Protein AF-A0A7S3LSR1-F1 (afdb_monomer)

Mean predicted aligned error: 16.13 Å

Solvent-accessible surface area (backbone atoms only — not comparable to full-atom values): 13726 Å² total; per-residue (Å²): 139,85,80,86,77,71,79,74,66,80,78,70,82,71,84,81,88,75,93,72,85,88,79,91,77,88,83,79,96,66,80,83,71,78,66,85,76,72,85,60,70,43,74,42,80,41,100,84,76,47,69,47,71,43,75,65,81,71,88,72,62,90,86,59,86,81,82,78,85,71,75,67,80,51,52,57,66,93,80,50,81,82,84,72,83,78,72,89,75,83,73,77,66,87,86,59,84,87,80,90,66,98,53,66,57,76,47,71,56,62,80,80,45,47,82,36,58,61,49,82,44,78,67,61,58,89,78,72,55,52,71,78,56,57,71,53,44,50,60,70,60,25,37,74,71,39,38,40,37,34,52,44,58,84,86,48,48,66,55,51,49,66,73,35,58,93,78,34,45,83,75,52,71,52,72,50,74,44,60,40,98,73,43,31,79,34,71,41,89,51,97,86,59,64,43,36,62,49,34,32,41,36,28,66

Radius of gyration: 25.54 Å; Cα contacts (8 Å, |Δi|>4): 193; chains: 1; bounding box: 61×65×62 Å

Structure (mmCIF, N/CA/C/O backbone):
data_AF-A0A7S3LSR1-F1
#
_entry.id   AF-A0A7S3LSR1-F1
#
loop_
_atom_site.group_PDB
_atom_site.id
_atom_site.type_symbol
_atom_site.label_atom_id
_atom_site.label_alt_id
_atom_site.label_comp_id
_atom_site.label_asym_id
_atom_site.label_entity_id
_atom_site.label_seq_id
_atom_site.pdbx_PDB_ins_code
_atom_site.Cartn_x
_atom_site.Cartn_y
_atom_site.Cartn_z
_atom_site.occupancy
_atom_site.B_iso_or_equiv
_atom_site.auth_seq_id
_atom_site.auth_comp_id
_atom_site.auth_asym_id
_atom_site.auth_atom_id
_atom_site.pdbx_PDB_model_num
ATOM 1 N N . ASP A 1 1 ? 31.109 18.736 13.514 1.00 36.47 1 ASP A N 1
ATOM 2 C CA . ASP A 1 1 ? 30.115 17.656 13.425 1.00 36.47 1 ASP A CA 1
ATOM 3 C C . ASP A 1 1 ? 29.891 17.293 11.982 1.00 36.47 1 ASP A C 1
ATOM 5 O O . ASP A 1 1 ? 29.464 18.092 11.156 1.00 36.47 1 ASP A O 1
ATOM 9 N N . GLU A 1 2 ? 30.436 16.124 11.727 1.00 33.66 2 GLU A N 1
ATOM 10 C CA . GLU A 1 2 ? 30.897 15.506 10.502 1.00 33.66 2 GLU A CA 1
ATOM 11 C C . GLU A 1 2 ? 29.696 14.890 9.777 1.00 33.66 2 GLU A C 1
ATOM 13 O O . GLU A 1 2 ? 29.021 14.025 10.327 1.00 33.66 2 GLU A O 1
ATOM 18 N N . TYR A 1 3 ? 29.390 15.371 8.571 1.00 42.66 3 TYR A N 1
ATOM 19 C CA . TYR A 1 3 ? 28.511 14.648 7.656 1.00 42.66 3 TYR A CA 1
ATOM 20 C C . TYR A 1 3 ? 29.399 13.961 6.630 1.00 42.66 3 TYR A C 1
ATOM 22 O O . TYR A 1 3 ? 29.971 14.595 5.742 1.00 42.66 3 TYR A O 1
ATOM 30 N N . ASP A 1 4 ? 29.531 12.663 6.857 1.00 40.00 4 ASP A N 1
ATOM 31 C CA . ASP A 1 4 ? 30.157 11.649 6.027 1.00 40.00 4 ASP A CA 1
ATOM 32 C C . ASP A 1 4 ? 29.564 11.685 4.603 1.00 40.00 4 ASP A C 1
ATOM 34 O O . ASP A 1 4 ? 28.378 11.430 4.394 1.00 40.00 4 ASP A O 1
ATOM 38 N N . LEU A 1 5 ? 30.384 12.085 3.627 1.00 40.56 5 LEU A N 1
ATOM 39 C CA . LEU A 1 5 ? 30.068 12.127 2.192 1.00 40.56 5 LEU A CA 1
ATOM 40 C C . LEU A 1 5 ? 30.787 10.980 1.459 1.00 40.56 5 LEU A C 1
ATOM 42 O O . LEU A 1 5 ? 31.420 11.205 0.429 1.00 40.56 5 LEU A O 1
ATOM 46 N N . SER A 1 6 ? 30.735 9.759 1.992 1.00 38.44 6 SER A N 1
ATOM 47 C CA . SER A 1 6 ? 31.464 8.611 1.426 1.00 38.44 6 SER A CA 1
ATOM 48 C C . SER A 1 6 ? 30.666 7.715 0.465 1.00 38.44 6 SER A C 1
ATOM 50 O O . SER A 1 6 ? 31.235 6.777 -0.087 1.00 38.44 6 SER A O 1
ATOM 52 N N . GLU A 1 7 ? 29.398 8.005 0.147 1.00 36.84 7 GLU A N 1
ATOM 53 C CA . GLU A 1 7 ? 28.653 7.188 -0.839 1.00 36.84 7 GLU A CA 1
ATOM 54 C C . GLU A 1 7 ? 28.880 7.594 -2.310 1.00 36.84 7 GLU A C 1
ATOM 56 O O . GLU A 1 7 ? 28.623 6.801 -3.220 1.00 36.84 7 GLU A O 1
ATOM 61 N N . ASP A 1 8 ? 29.422 8.788 -2.574 1.00 41.66 8 ASP A N 1
ATOM 62 C CA . ASP A 1 8 ? 29.637 9.282 -3.944 1.00 41.66 8 ASP A CA 1
ATOM 63 C C . ASP A 1 8 ? 30.949 8.778 -4.588 1.00 41.66 8 ASP A C 1
ATOM 65 O O . ASP A 1 8 ? 31.122 8.887 -5.804 1.00 41.66 8 ASP A O 1
ATOM 69 N N . GLU A 1 9 ? 31.861 8.175 -3.815 1.00 38.56 9 GLU A N 1
ATOM 70 C CA . GLU A 1 9 ? 33.147 7.656 -4.320 1.00 38.56 9 GLU A CA 1
ATOM 71 C C . GLU A 1 9 ? 33.040 6.281 -5.008 1.00 38.56 9 GLU A C 1
ATOM 73 O O . GLU A 1 9 ? 33.954 5.874 -5.725 1.00 38.56 9 GLU A O 1
ATOM 78 N N . PHE A 1 10 ? 31.915 5.567 -4.873 1.00 35.25 10 PHE A N 1
ATOM 79 C CA . PHE A 1 10 ? 31.778 4.200 -5.400 1.00 35.25 10 PHE A CA 1
ATOM 80 C C . PHE A 1 10 ? 31.657 4.119 -6.937 1.00 35.25 10 PHE A C 1
ATOM 82 O O . PHE A 1 10 ? 31.854 3.055 -7.525 1.00 35.25 10 PHE A O 1
ATOM 89 N N . TRP A 1 11 ? 31.356 5.228 -7.621 1.00 46.62 11 TRP A N 1
ATOM 90 C CA . TRP A 1 11 ? 31.134 5.237 -9.075 1.00 46.62 11 TRP A CA 1
ATOM 91 C C . TRP A 1 11 ? 32.293 5.804 -9.909 1.00 46.62 11 TRP A C 1
ATOM 93 O O . TRP A 1 11 ? 32.178 5.814 -11.138 1.00 46.62 11 TRP A O 1
ATOM 103 N N . ASP A 1 12 ? 33.399 6.241 -9.294 1.00 38.38 12 ASP A N 1
ATOM 104 C CA . ASP A 1 12 ? 34.473 6.966 -10.000 1.00 38.38 12 ASP A CA 1
ATOM 105 C C . ASP A 1 12 ? 35.690 6.106 -10.404 1.00 38.38 12 ASP A C 1
ATOM 107 O O . ASP A 1 12 ? 36.779 6.612 -10.691 1.00 38.38 12 ASP A O 1
ATOM 111 N N . ASP A 1 13 ? 35.498 4.789 -10.541 1.00 40.59 13 ASP A N 1
ATOM 112 C CA . ASP A 1 13 ? 36.515 3.887 -11.095 1.00 40.59 13 ASP A CA 1
ATOM 113 C C . ASP A 1 13 ? 36.546 3.930 -12.644 1.00 40.59 13 ASP A C 1
ATOM 115 O O . ASP A 1 13 ? 36.012 3.094 -13.374 1.00 40.59 13 ASP A O 1
ATOM 119 N N . GLN A 1 14 ? 37.177 4.998 -13.142 1.00 37.50 14 GLN A N 1
ATOM 120 C CA . GLN A 1 14 ? 37.978 5.132 -14.374 1.00 37.50 14 GLN A CA 1
ATOM 121 C C . GLN A 1 14 ? 37.734 4.134 -15.540 1.00 37.50 14 GLN A C 1
ATOM 123 O O . GLN A 1 14 ? 38.197 2.988 -15.504 1.00 37.50 14 GLN A O 1
ATOM 128 N N . PRO A 1 15 ? 37.274 4.588 -16.726 1.00 41.09 15 PRO A N 1
ATOM 129 C CA . PRO A 1 15 ? 37.501 3.835 -17.954 1.00 41.09 15 PRO A CA 1
ATOM 130 C C . PRO A 1 15 ? 38.933 4.052 -18.479 1.00 41.09 15 PRO A C 1
ATOM 132 O O . PRO A 1 15 ? 39.300 5.121 -18.978 1.00 41.09 15 PRO A O 1
ATOM 135 N N . ARG A 1 16 ? 39.737 2.978 -18.458 1.00 42.34 16 ARG A N 1
ATOM 136 C CA . ARG A 1 16 ? 41.013 2.859 -19.188 1.00 42.34 16 ARG A CA 1
ATOM 137 C C . ARG A 1 16 ? 40.837 3.279 -20.658 1.00 42.34 16 ARG A C 1
ATOM 139 O O . ARG A 1 16 ? 40.128 2.632 -21.429 1.00 42.34 16 ARG A O 1
ATOM 146 N N . LYS A 1 17 ? 41.545 4.334 -21.077 1.00 45.31 17 LYS A N 1
ATOM 147 C CA . LYS A 1 17 ? 41.630 4.791 -22.475 1.00 45.31 17 LYS A CA 1
ATOM 148 C C . LYS A 1 17 ? 42.192 3.682 -23.379 1.00 45.31 17 LYS A C 1
ATOM 150 O O . LYS A 1 17 ? 43.398 3.455 -23.394 1.00 45.31 17 LYS A O 1
ATOM 155 N N . LYS A 1 18 ? 41.358 3.070 -24.228 1.00 46.00 18 LYS A N 1
ATOM 156 C CA . LYS A 1 18 ? 41.818 2.410 -25.464 1.00 46.00 18 LYS A CA 1
ATOM 157 C C . LYS A 1 18 ? 41.451 3.277 -26.670 1.00 46.00 18 LYS A C 1
ATOM 159 O O . LYS A 1 18 ? 40.294 3.371 -27.063 1.00 46.00 18 LYS A O 1
ATOM 164 N N . LYS A 1 19 ? 42.466 3.922 -27.257 1.00 45.91 19 LYS A N 1
ATOM 165 C CA . LYS A 1 19 ? 42.401 4.561 -28.581 1.00 45.91 19 LYS A CA 1
ATOM 166 C C . LYS A 1 19 ? 42.162 3.476 -29.640 1.00 45.91 19 LYS A C 1
ATOM 168 O O . LYS A 1 19 ? 43.077 2.722 -29.949 1.00 45.91 19 LYS A O 1
ATOM 173 N N . GLY A 1 20 ? 40.964 3.430 -30.218 1.00 42.41 20 GLY A N 1
ATOM 174 C CA . GLY A 1 20 ? 40.651 2.661 -31.425 1.00 42.41 20 GLY A CA 1
ATOM 175 C C . GLY A 1 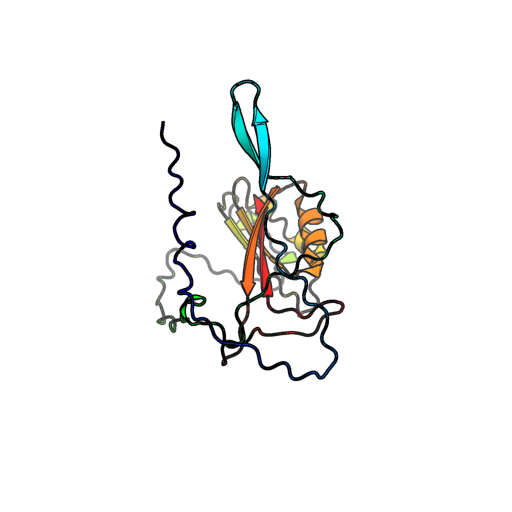20 ? 40.083 3.590 -32.495 1.00 42.41 20 GLY A C 1
ATOM 176 O O . GLY A 1 20 ? 39.076 4.251 -32.265 1.00 42.41 20 GLY A O 1
ATOM 177 N N . LYS A 1 21 ? 40.766 3.697 -33.640 1.00 41.38 21 LYS A N 1
ATOM 178 C CA . LYS A 1 21 ? 40.380 4.541 -34.783 1.00 41.38 21 LYS A CA 1
ATOM 179 C C . LYS A 1 21 ? 39.041 4.090 -35.391 1.00 41.38 21 LYS A C 1
ATOM 181 O O . LYS A 1 21 ? 38.810 2.902 -35.585 1.00 41.38 21 LYS A O 1
ATOM 186 N N . ASN A 1 22 ? 38.215 5.072 -35.751 1.00 40.38 22 ASN A N 1
ATOM 187 C CA . ASN A 1 22 ? 36.941 4.931 -36.460 1.00 40.38 22 ASN A CA 1
ATOM 188 C C . ASN A 1 22 ? 37.050 4.124 -37.768 1.00 40.38 22 ASN A C 1
ATOM 190 O O . ASN A 1 22 ? 37.854 4.463 -38.635 1.00 40.38 22 ASN A O 1
ATOM 194 N N . LYS A 1 23 ? 36.106 3.201 -37.984 1.00 39.94 23 LYS A N 1
ATOM 195 C CA . LYS A 1 23 ? 35.553 2.908 -39.315 1.00 39.94 23 LYS A CA 1
ATOM 196 C C . LYS A 1 23 ? 34.071 3.285 -39.293 1.00 39.94 23 LYS A C 1
ATOM 198 O O . LYS A 1 23 ? 33.277 2.670 -38.592 1.00 39.94 23 LYS A O 1
ATOM 203 N N . ARG A 1 24 ? 33.727 4.356 -40.013 1.00 47.16 24 ARG A N 1
ATOM 204 C CA . ARG A 1 24 ? 32.343 4.759 -40.287 1.00 47.16 24 ARG A CA 1
ATOM 205 C C . ARG A 1 24 ? 31.770 3.799 -41.329 1.00 47.16 24 ARG A C 1
ATOM 207 O O . ARG A 1 24 ? 32.230 3.808 -42.464 1.00 47.16 24 ARG A O 1
ATOM 214 N N . THR A 1 25 ? 30.751 3.038 -40.961 1.00 38.31 25 THR A N 1
ATOM 215 C CA . THR A 1 25 ? 29.806 2.432 -41.906 1.00 38.31 25 THR A CA 1
ATOM 216 C C . THR A 1 25 ? 28.422 2.943 -41.546 1.00 38.31 25 THR A C 1
ATOM 218 O O . THR A 1 25 ? 27.972 2.780 -40.413 1.00 38.31 25 THR A O 1
ATOM 221 N N . GLY A 1 26 ? 27.814 3.662 -42.488 1.00 39.38 26 GLY A N 1
ATOM 222 C CA . GLY A 1 26 ? 26.464 4.190 -42.369 1.00 39.38 26 GLY A CA 1
ATOM 223 C C . GLY A 1 26 ? 25.405 3.099 -42.491 1.00 39.38 26 GLY A C 1
ATOM 224 O O . GLY A 1 26 ? 25.663 2.032 -43.043 1.00 39.38 26 GLY A O 1
ATOM 225 N N . GLY A 1 27 ? 24.211 3.410 -41.993 1.00 33.72 27 GLY A N 1
ATOM 226 C CA . GLY A 1 27 ? 23.006 2.630 -42.244 1.00 33.72 27 GLY A CA 1
ATOM 227 C C . GLY A 1 27 ? 22.028 2.649 -41.074 1.00 33.72 27 GLY A C 1
ATOM 228 O O . GLY A 1 27 ? 22.320 2.090 -40.022 1.00 33.72 27 GLY A O 1
ATOM 229 N N . GLY A 1 28 ? 20.852 3.232 -41.310 1.00 35.50 28 GLY A N 1
ATOM 230 C CA . GLY A 1 28 ? 19.605 2.815 -40.668 1.00 35.50 28 GLY A CA 1
ATOM 231 C C . GLY A 1 28 ? 19.122 3.664 -39.496 1.00 35.50 28 GLY A C 1
ATOM 232 O O . GLY A 1 28 ? 19.777 3.751 -38.460 1.00 35.50 28 GLY A O 1
ATOM 233 N N . ASP A 1 29 ? 17.928 4.228 -39.682 1.00 47.25 29 ASP A N 1
ATOM 234 C CA . ASP A 1 29 ? 17.044 4.815 -38.678 1.00 47.25 29 ASP A CA 1
ATOM 235 C C . ASP A 1 29 ? 17.186 4.192 -37.289 1.00 47.25 29 ASP A C 1
ATOM 237 O O . ASP A 1 29 ? 16.788 3.055 -37.030 1.00 47.25 29 ASP A O 1
ATOM 241 N N . ARG A 1 30 ? 17.696 4.986 -36.351 1.00 42.53 30 ARG A N 1
ATOM 242 C CA . ARG A 1 30 ? 17.516 4.748 -34.925 1.00 42.53 30 ARG A CA 1
ATOM 243 C C . ARG A 1 30 ? 17.429 6.096 -34.245 1.00 42.53 30 ARG A C 1
ATOM 245 O O . ARG A 1 30 ? 18.372 6.884 -34.302 1.00 42.53 30 ARG A O 1
ATOM 252 N N . GLN A 1 31 ? 16.260 6.323 -33.647 1.00 46.56 31 GLN A N 1
ATOM 253 C CA . GLN A 1 31 ? 15.948 7.343 -32.650 1.00 46.56 31 GLN A CA 1
ATOM 254 C C . GLN A 1 31 ? 17.227 7.900 -32.034 1.00 46.56 31 GLN A C 1
ATOM 256 O O . GLN A 1 31 ? 18.006 7.144 -31.452 1.00 46.56 31 GLN A O 1
ATOM 261 N N . GLN A 1 32 ? 17.459 9.203 -32.196 1.00 46.84 32 GLN A N 1
ATOM 262 C CA . GLN A 1 32 ? 18.554 9.899 -31.536 1.00 46.84 32 GLN A CA 1
ATOM 263 C C . GLN A 1 32 ? 18.368 9.722 -30.031 1.00 46.84 32 GLN A C 1
ATOM 265 O O . GLN A 1 32 ? 17.638 10.468 -29.384 1.00 46.84 32 GLN A O 1
ATOM 270 N N . ILE A 1 33 ? 18.983 8.676 -29.482 1.00 48.12 33 ILE A N 1
ATOM 271 C CA . ILE A 1 33 ? 18.968 8.405 -28.058 1.00 48.12 33 ILE A CA 1
ATOM 272 C C . ILE A 1 33 ? 19.649 9.614 -27.442 1.00 48.12 33 ILE A C 1
ATOM 274 O O . ILE A 1 33 ? 20.854 9.804 -27.641 1.00 48.12 33 ILE A O 1
ATOM 278 N N . ALA A 1 34 ? 18.865 10.451 -26.761 1.00 44.91 34 ALA A N 1
ATOM 279 C CA . ALA A 1 34 ? 19.364 11.613 -26.055 1.00 44.91 34 ALA A CA 1
ATOM 280 C C . ALA A 1 34 ? 20.574 11.155 -25.237 1.00 44.91 34 ALA A C 1
ATOM 282 O O . ALA A 1 34 ? 20.478 10.283 -24.367 1.00 44.91 34 ALA A O 1
ATOM 283 N N . ARG A 1 35 ? 21.756 11.652 -25.612 1.00 46.97 35 ARG A N 1
ATOM 284 C CA . ARG A 1 35 ? 22.968 11.398 -24.839 1.00 46.97 35 ARG A CA 1
ATOM 285 C C . ARG A 1 35 ? 22.692 11.922 -23.429 1.00 46.97 35 ARG A C 1
ATOM 287 O O . ARG A 1 35 ? 22.085 12.992 -23.334 1.00 46.97 35 ARG A O 1
ATOM 294 N N . PRO A 1 36 ? 23.118 11.226 -22.359 1.00 44.19 36 PRO A N 1
ATOM 295 C CA . PRO A 1 36 ? 23.108 11.827 -21.033 1.00 44.19 36 PRO A CA 1
ATOM 296 C C . PRO A 1 36 ? 23.865 13.150 -21.150 1.00 44.19 36 PRO A C 1
ATOM 298 O O . PRO A 1 36 ? 25.049 13.180 -21.488 1.00 44.19 36 PRO A O 1
ATOM 301 N N . GLN A 1 37 ? 23.128 14.255 -21.049 1.00 50.50 37 GLN A N 1
ATOM 302 C CA . GLN A 1 37 ? 23.666 15.569 -21.349 1.00 50.50 37 GLN A CA 1
ATOM 303 C C . GLN A 1 37 ? 24.608 15.940 -20.209 1.00 50.50 37 GLN A C 1
ATOM 305 O O . GLN A 1 37 ? 24.140 16.347 -19.145 1.00 50.50 37 GLN A O 1
ATOM 310 N N . SER A 1 38 ? 25.913 15.800 -20.447 1.00 46.62 38 SER A N 1
ATOM 311 C CA . SER A 1 38 ? 26.979 16.058 -19.477 1.00 46.62 38 SER A CA 1
ATOM 312 C C . SER A 1 38 ? 26.727 17.346 -18.693 1.00 46.62 38 SER A C 1
ATOM 314 O O . SER A 1 38 ? 26.332 18.376 -19.260 1.00 46.62 38 SER A O 1
ATOM 316 N N . GLN A 1 39 ? 26.909 17.267 -17.377 1.00 53.34 39 GLN A N 1
ATOM 317 C CA . GLN A 1 39 ? 26.751 18.389 -16.462 1.00 53.34 39 GLN A CA 1
ATOM 318 C C . GLN A 1 39 ? 27.725 19.503 -16.883 1.00 53.34 39 GLN A C 1
ATOM 320 O O . GLN A 1 39 ? 28.921 19.269 -17.019 1.00 53.34 39 GLN A O 1
ATOM 325 N N . LEU A 1 40 ? 27.203 20.698 -17.172 1.00 53.97 40 LEU A N 1
ATOM 326 C CA . LEU A 1 40 ? 28.016 21.860 -17.539 1.00 53.97 40 LEU A CA 1
ATOM 327 C C . LEU A 1 40 ? 28.355 22.623 -16.256 1.00 53.97 40 LEU A C 1
ATOM 329 O O . LEU A 1 40 ? 27.474 23.246 -15.659 1.00 53.97 40 LEU A O 1
ATOM 333 N N . LEU A 1 41 ? 29.619 22.561 -15.841 1.00 52.75 41 LEU A N 1
ATOM 334 C CA . LEU A 1 41 ? 30.184 23.456 -14.834 1.00 52.75 41 LEU A CA 1
ATOM 335 C C . LEU A 1 41 ? 30.575 24.763 -15.527 1.00 52.75 41 LEU A C 1
ATOM 337 O O . LEU A 1 41 ? 31.224 24.742 -16.572 1.00 52.75 41 LEU A O 1
ATOM 341 N N . MET A 1 42 ? 30.145 25.894 -14.973 1.00 51.50 42 MET A N 1
ATOM 342 C CA . MET A 1 42 ? 30.475 27.217 -15.497 1.00 51.50 42 MET A CA 1
ATOM 343 C C . MET A 1 42 ? 31.424 27.893 -14.510 1.00 51.50 42 MET A C 1
ATOM 345 O O . MET A 1 42 ? 31.060 28.095 -13.355 1.00 51.50 42 MET A O 1
ATOM 349 N N . GLY A 1 43 ? 32.644 28.204 -14.946 1.00 56.28 43 GLY A N 1
ATOM 350 C CA . GLY A 1 43 ? 33.589 28.968 -14.136 1.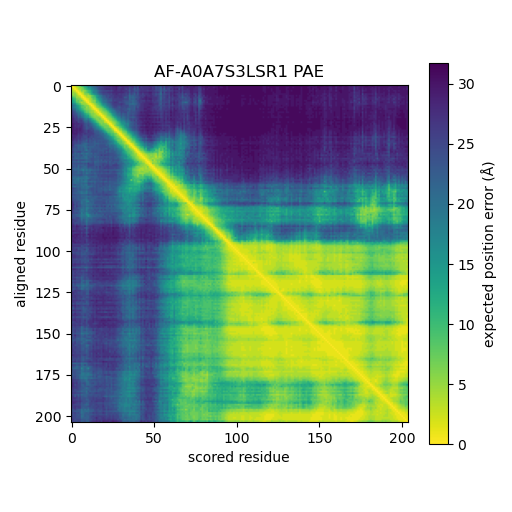00 56.28 43 GLY A CA 1
ATOM 351 C C . GLY A 1 43 ? 33.225 30.447 -14.170 1.00 56.28 43 GLY A C 1
ATOM 352 O O . GLY A 1 43 ? 33.179 31.037 -15.248 1.00 56.28 43 GLY A O 1
ATOM 353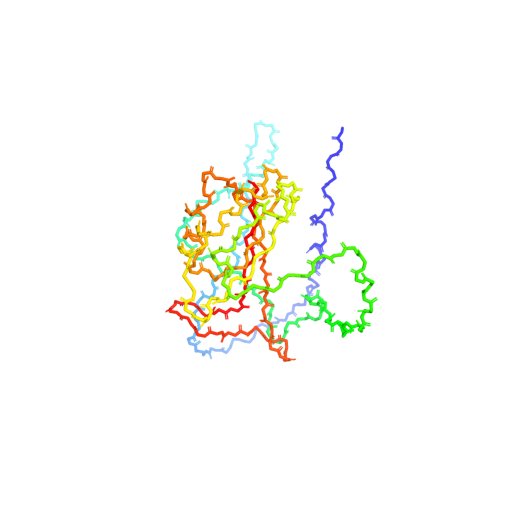 N N . VAL A 1 44 ? 32.956 31.040 -13.009 1.00 63.72 44 VAL A N 1
ATOM 354 C CA . VAL A 1 44 ? 32.771 32.488 -12.864 1.00 63.72 44 VAL A CA 1
ATOM 355 C C . VAL A 1 44 ? 33.994 33.050 -12.137 1.00 63.72 44 VAL A C 1
ATOM 357 O O . VAL A 1 44 ? 34.312 32.562 -11.050 1.00 63.72 44 VAL A O 1
ATOM 360 N N . PRO A 1 45 ? 34.705 34.038 -12.709 1.00 61.88 45 PRO A N 1
ATOM 361 C CA . PRO A 1 45 ? 35.806 34.684 -12.012 1.00 61.88 45 PRO A CA 1
ATOM 362 C C . PRO A 1 45 ? 35.254 35.511 -10.846 1.00 61.88 45 PRO A C 1
ATOM 364 O O . PRO A 1 45 ? 34.422 36.399 -11.032 1.00 61.88 45 PRO A O 1
ATOM 367 N N . GLY A 1 46 ? 35.698 35.191 -9.636 1.00 63.84 46 GLY A N 1
ATOM 368 C CA . GLY A 1 46 ? 35.447 35.979 -8.439 1.00 63.84 46 GLY A CA 1
ATOM 369 C C . GLY A 1 46 ? 36.337 37.220 -8.394 1.00 63.84 46 GLY A C 1
ATOM 370 O O . GLY A 1 46 ? 37.390 37.282 -9.028 1.00 63.84 46 GLY A O 1
ATOM 371 N N . SER A 1 47 ? 35.935 38.196 -7.585 1.00 66.75 47 SER A N 1
ATOM 372 C CA . SER A 1 47 ? 36.614 39.487 -7.396 1.00 66.75 47 SER A CA 1
ATOM 373 C C . SER A 1 47 ? 38.072 39.390 -6.919 1.00 66.75 47 SER A C 1
ATOM 375 O O . SER A 1 47 ? 38.815 40.354 -7.063 1.00 66.75 47 SER A O 1
ATOM 377 N N . PHE A 1 48 ? 38.496 38.232 -6.404 1.00 66.88 48 PHE A N 1
ATOM 378 C CA . PHE A 1 48 ? 39.855 37.968 -5.914 1.00 66.88 48 PHE A CA 1
ATOM 379 C C . PHE A 1 48 ? 40.684 37.039 -6.824 1.00 66.88 48 PHE A C 1
ATOM 381 O O . PHE A 1 48 ? 41.712 36.527 -6.398 1.00 66.88 48 PHE A O 1
ATOM 388 N N . GLY A 1 49 ? 40.251 36.790 -8.068 1.00 63.19 49 GLY A N 1
ATOM 389 C CA . GLY A 1 49 ? 40.974 35.924 -9.017 1.00 63.19 49 GLY A CA 1
ATOM 390 C C . GLY A 1 49 ? 40.673 34.424 -8.886 1.00 63.19 49 GLY A C 1
ATOM 391 O O . GLY A 1 49 ? 41.206 33.616 -9.644 1.00 63.19 49 GLY A O 1
ATOM 392 N N . ASN A 1 50 ? 39.778 34.041 -7.976 1.00 67.12 50 ASN A N 1
ATOM 393 C CA . ASN A 1 50 ? 39.351 32.656 -7.774 1.00 67.12 50 ASN A CA 1
ATOM 394 C C . ASN A 1 50 ? 38.289 32.285 -8.821 1.00 67.12 50 ASN A C 1
ATOM 396 O O . ASN A 1 50 ? 37.332 33.036 -9.004 1.00 67.12 50 ASN A O 1
ATOM 400 N N . ILE A 1 51 ? 38.390 31.125 -9.476 1.00 64.44 51 ILE A N 1
ATOM 401 C CA . ILE A 1 51 ? 37.321 30.632 -10.361 1.00 64.44 51 ILE A CA 1
ATOM 402 C C . ILE A 1 51 ? 36.333 29.823 -9.521 1.00 64.44 51 ILE A C 1
ATOM 404 O O . ILE A 1 51 ? 36.655 28.736 -9.049 1.00 64.44 51 ILE A O 1
ATOM 408 N N . ILE A 1 52 ? 35.116 30.338 -9.354 1.00 65.00 52 ILE A N 1
ATOM 409 C CA . ILE A 1 52 ? 34.032 29.615 -8.686 1.00 65.00 52 ILE A CA 1
ATOM 410 C C . ILE A 1 52 ? 33.299 28.797 -9.750 1.00 65.00 52 ILE A C 1
ATOM 412 O O . ILE A 1 52 ? 32.695 29.353 -10.671 1.00 65.00 52 ILE A O 1
ATOM 416 N N . ALA A 1 53 ? 33.359 27.470 -9.641 1.00 62.28 53 ALA A N 1
ATOM 417 C CA . ALA A 1 53 ? 32.596 26.578 -10.503 1.00 62.28 53 ALA A CA 1
ATOM 418 C C . ALA A 1 53 ? 31.138 26.532 -10.027 1.00 62.28 53 ALA A C 1
ATOM 420 O O . ALA A 1 53 ? 30.810 25.899 -9.026 1.00 62.28 53 ALA A O 1
ATOM 421 N N . LEU A 1 54 ? 30.242 27.198 -10.753 1.00 58.47 54 LEU A N 1
ATOM 422 C CA . LEU A 1 54 ? 28.811 27.121 -10.492 1.00 58.47 54 LEU A CA 1
ATOM 423 C C . LEU A 1 54 ? 28.201 25.984 -11.314 1.00 58.47 54 LEU A C 1
ATOM 425 O O . LEU A 1 54 ? 28.299 25.946 -12.547 1.00 58.47 54 LEU A O 1
ATOM 429 N N . LYS A 1 55 ? 27.521 25.058 -10.630 1.00 59.50 55 LYS A N 1
ATOM 430 C CA . LYS A 1 55 ? 26.691 24.040 -11.281 1.00 59.50 55 LYS A CA 1
ATOM 431 C C . LYS A 1 55 ? 25.467 24.735 -11.871 1.00 59.50 55 LYS A C 1
ATOM 433 O O . LYS A 1 55 ? 24.563 25.152 -11.146 1.00 59.50 55 LYS A O 1
ATOM 438 N N . LYS A 1 56 ? 25.422 24.874 -13.198 1.00 58.94 56 LYS A N 1
ATOM 439 C CA . LYS A 1 56 ? 24.279 25.489 -13.881 1.00 58.94 56 LYS A CA 1
ATOM 440 C C . LYS A 1 56 ? 23.037 24.617 -13.663 1.00 58.94 56 LYS A C 1
ATOM 442 O O . LYS A 1 56 ? 22.906 23.561 -14.282 1.00 58.94 56 LYS A O 1
ATOM 447 N N . ARG A 1 57 ? 22.112 25.062 -12.802 1.00 55.84 57 ARG A N 1
ATOM 448 C CA . ARG A 1 57 ? 20.778 24.453 -12.671 1.00 55.84 57 ARG A CA 1
ATOM 449 C C . ARG A 1 57 ? 20.058 24.612 -14.010 1.00 55.84 57 ARG A C 1
ATOM 451 O O . ARG A 1 57 ? 19.743 25.725 -14.428 1.00 55.84 57 ARG A O 1
ATOM 458 N N . ARG A 1 58 ? 19.861 23.506 -14.731 1.00 62.09 58 ARG A N 1
ATOM 459 C CA . ARG A 1 58 ? 19.090 23.517 -15.978 1.00 62.09 58 ARG A CA 1
ATOM 460 C C . ARG A 1 58 ? 17.609 23.661 -15.635 1.00 62.09 58 ARG A C 1
ATOM 462 O O . ARG A 1 58 ? 17.136 23.019 -14.703 1.00 62.09 58 ARG A O 1
ATOM 469 N N . LYS A 1 59 ? 16.887 24.480 -16.405 1.00 58.34 59 LYS A N 1
ATOM 470 C CA . LYS A 1 59 ? 15.423 24.424 -16.440 1.00 58.34 59 LYS A CA 1
ATOM 471 C C . LYS A 1 59 ? 15.056 23.090 -17.084 1.00 58.34 59 LYS A C 1
ATOM 473 O O . LYS A 1 59 ? 15.210 22.936 -18.291 1.00 58.34 59 LYS A O 1
ATOM 478 N N . ILE A 1 60 ? 14.703 22.117 -16.256 1.00 66.75 60 ILE A N 1
ATOM 479 C CA . ILE A 1 60 ? 14.148 20.842 -16.702 1.00 66.75 60 ILE A CA 1
ATOM 480 C C . ILE A 1 60 ? 12.666 21.111 -16.949 1.00 66.75 60 ILE A C 1
ATOM 482 O O . ILE A 1 60 ? 11.995 21.649 -16.069 1.00 66.75 60 ILE A O 1
ATOM 486 N N . ASP A 1 61 ? 12.183 20.815 -18.152 1.00 76.25 61 ASP A N 1
ATOM 487 C CA . ASP A 1 61 ? 10.750 20.852 -18.427 1.00 76.25 61 ASP A CA 1
ATOM 488 C C . ASP A 1 61 ? 10.081 19.746 -17.589 1.00 76.25 61 ASP A C 1
ATOM 490 O O . ASP A 1 61 ? 10.460 18.581 -17.737 1.00 76.25 61 ASP A O 1
ATOM 494 N N . PRO A 1 62 ? 9.131 20.074 -16.693 1.00 73.75 62 PRO A N 1
ATOM 495 C CA . PRO A 1 62 ? 8.465 19.078 -15.854 1.00 73.75 62 PRO A CA 1
ATOM 496 C C . PRO A 1 62 ? 7.707 18.015 -16.663 1.00 73.75 62 PRO A C 1
ATOM 498 O O . PRO A 1 62 ? 7.471 16.926 -16.149 1.00 73.75 62 PRO A O 1
ATOM 501 N N . ASN A 1 63 ? 7.368 18.295 -17.927 1.00 77.44 63 ASN A N 1
ATOM 502 C CA . ASN A 1 63 ? 6.693 17.348 -18.815 1.00 77.44 63 ASN A CA 1
ATOM 503 C C . ASN A 1 63 ? 7.665 16.502 -19.654 1.00 77.44 63 ASN A C 1
ATOM 505 O O . ASN A 1 63 ? 7.234 15.636 -20.420 1.00 77.44 63 ASN A O 1
ATOM 509 N N . GLN A 1 64 ? 8.977 16.728 -19.540 1.00 76.25 64 GLN A N 1
ATOM 510 C CA . GLN A 1 64 ? 9.963 15.965 -20.292 1.00 76.25 64 GLN A CA 1
ATOM 511 C C . GLN A 1 64 ? 10.077 14.542 -19.734 1.00 76.25 64 GLN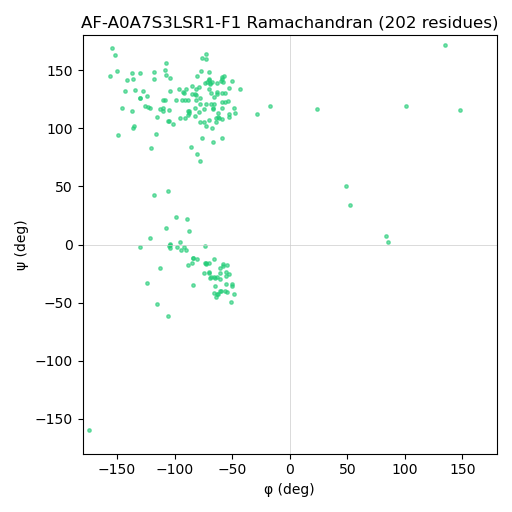 A C 1
ATOM 513 O O . GLN A 1 64 ? 10.467 14.332 -18.587 1.00 76.25 64 GLN A O 1
ATOM 518 N N . LEU A 1 65 ? 9.810 13.542 -20.580 1.00 62.25 65 LEU A N 1
ATOM 519 C CA . LEU A 1 65 ? 10.038 12.138 -20.238 1.00 62.25 65 LEU A CA 1
ATOM 520 C C . LEU A 1 65 ? 11.530 11.889 -19.987 1.00 62.25 65 LEU A C 1
ATOM 522 O O . LEU A 1 65 ? 12.358 11.956 -20.901 1.00 62.25 65 LEU A O 1
ATOM 526 N N . VAL A 1 66 ? 11.869 11.571 -18.739 1.00 65.12 66 VAL A N 1
ATOM 527 C CA . VAL A 1 66 ? 13.214 11.148 -18.349 1.00 65.12 66 VAL A CA 1
ATOM 528 C C . VAL A 1 66 ? 13.320 9.638 -18.534 1.00 65.12 66 VAL A C 1
ATOM 530 O O . VAL A 1 66 ? 12.679 8.859 -17.832 1.00 65.12 66 VAL A O 1
ATOM 533 N N . TYR A 1 67 ? 14.148 9.215 -19.485 1.00 61.53 67 TYR A N 1
ATOM 534 C CA . TYR A 1 67 ? 14.451 7.804 -19.700 1.00 61.53 67 TYR A CA 1
ATOM 535 C C . TYR A 1 67 ? 15.627 7.391 -18.816 1.00 61.53 67 TYR A C 1
ATOM 537 O O . TYR A 1 67 ? 16.751 7.849 -19.021 1.00 61.53 67 TYR A O 1
ATOM 545 N N . CYS A 1 68 ? 15.389 6.491 -17.863 1.00 60.34 68 CYS A N 1
ATOM 546 C CA . CYS A 1 68 ? 16.466 5.767 -17.197 1.00 60.34 68 CYS A CA 1
ATOM 547 C C . CYS A 1 68 ? 16.829 4.540 -18.043 1.00 60.34 68 CYS A C 1
ATOM 549 O O . CYS A 1 68 ? 15.948 3.784 -18.462 1.00 60.34 68 CYS A O 1
ATOM 551 N N . ARG A 1 69 ? 18.120 4.346 -18.336 1.00 63.38 69 ARG A N 1
ATOM 552 C CA . ARG A 1 69 ? 18.577 3.146 -19.044 1.00 63.38 69 ARG A CA 1
ATOM 553 C C . ARG A 1 69 ? 18.719 2.017 -18.036 1.00 63.38 69 ARG A C 1
ATOM 555 O O . ARG A 1 69 ? 19.619 2.043 -17.206 1.00 63.38 69 ARG A O 1
ATOM 562 N N . PHE A 1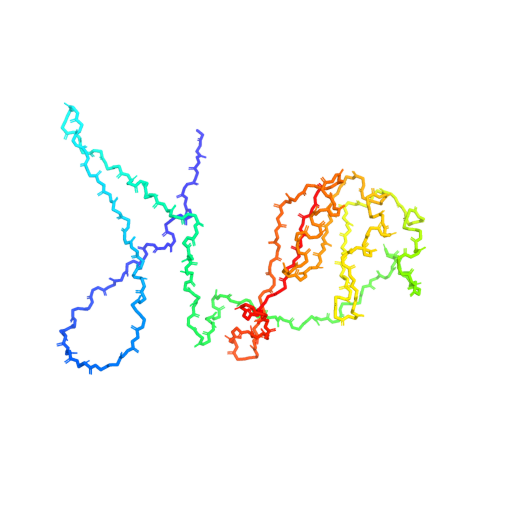 70 ? 17.841 1.032 -18.143 1.00 65.69 70 PHE A N 1
ATOM 563 C CA . PHE A 1 70 ? 17.982 -0.222 -17.415 1.00 65.69 70 PHE A CA 1
ATOM 564 C C . PHE A 1 70 ? 19.169 -1.027 -17.982 1.00 65.69 70 PHE A C 1
ATOM 566 O O . PHE A 1 70 ? 19.427 -0.917 -19.190 1.00 65.69 70 PHE A O 1
ATOM 573 N N . PRO A 1 71 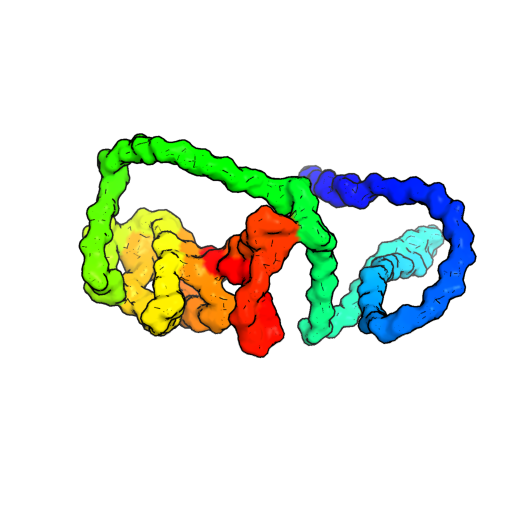? 19.889 -1.826 -17.166 1.00 69.44 71 PRO A N 1
ATOM 574 C CA . PRO A 1 71 ? 20.916 -2.732 -17.668 1.00 69.44 71 PRO A CA 1
ATOM 575 C C . PRO A 1 71 ? 20.375 -3.570 -18.825 1.00 69.44 71 PRO A C 1
ATOM 577 O O . PRO A 1 71 ? 19.210 -3.979 -18.826 1.00 69.44 71 PRO A O 1
ATOM 580 N N . MET A 1 72 ? 21.215 -3.795 -19.836 1.00 66.69 72 MET A N 1
ATOM 581 C CA . MET A 1 72 ? 20.815 -4.581 -20.999 1.00 66.69 72 MET A CA 1
ATOM 582 C C . MET A 1 72 ? 20.389 -5.983 -20.564 1.00 66.69 72 MET A C 1
ATOM 584 O O . MET A 1 72 ? 20.986 -6.556 -19.663 1.00 66.69 72 MET A O 1
ATOM 588 N N . SER A 1 73 ? 19.365 -6.532 -21.216 1.00 65.94 73 SER A N 1
ATOM 589 C CA . SER A 1 73 ? 18.888 -7.886 -20.942 1.00 65.94 73 SER A CA 1
ATOM 590 C C . SER A 1 73 ? 19.911 -8.932 -21.417 1.00 65.94 73 SER A C 1
ATOM 592 O O . SER A 1 73 ? 20.364 -8.829 -22.562 1.00 65.94 73 SER A O 1
ATOM 594 N N . PRO A 1 74 ? 20.234 -9.961 -20.607 1.00 76.62 74 PRO A N 1
ATOM 595 C CA . PRO A 1 74 ? 19.712 -10.257 -19.265 1.00 76.62 74 PRO A CA 1
ATOM 596 C C . PRO A 1 74 ? 20.313 -9.367 -18.165 1.00 76.62 74 PRO A C 1
ATOM 598 O O . PRO A 1 74 ? 21.473 -8.974 -18.249 1.00 76.62 74 PRO A O 1
ATOM 601 N N . LEU A 1 75 ? 19.530 -9.088 -17.117 1.00 76.69 75 LEU A N 1
ATOM 602 C CA . LEU A 1 75 ? 20.012 -8.343 -15.950 1.00 76.69 75 LEU A CA 1
ATOM 603 C C . LEU A 1 75 ? 21.239 -9.029 -15.331 1.00 76.69 75 LEU A C 1
ATOM 605 O O . LEU A 1 75 ? 21.186 -10.241 -15.093 1.00 76.69 75 LEU A O 1
ATOM 609 N N . PRO A 1 76 ? 22.326 -8.282 -15.062 1.00 79.19 76 PRO A N 1
ATOM 610 C CA . PRO A 1 76 ? 23.484 -8.829 -14.370 1.00 79.19 76 PRO A CA 1
ATOM 611 C C . PRO A 1 76 ? 23.099 -9.379 -12.993 1.00 79.19 76 PRO A C 1
ATOM 613 O O . PRO A 1 76 ? 22.284 -8.779 -12.298 1.00 79.19 76 PRO A O 1
ATOM 616 N N . LEU A 1 77 ? 23.737 -10.471 -12.562 1.00 74.12 77 LEU A N 1
ATOM 617 C CA . LEU A 1 77 ? 23.521 -11.043 -11.223 1.00 74.12 77 LEU A CA 1
ATOM 618 C C . LEU A 1 77 ? 23.882 -10.067 -10.094 1.00 74.12 77 LEU A C 1
ATOM 620 O O . LEU A 1 77 ? 23.314 -10.147 -9.020 1.00 74.12 77 LEU A O 1
ATOM 624 N N . SER A 1 78 ? 24.761 -9.092 -10.336 1.00 79.75 78 SER A N 1
ATOM 625 C CA . SER A 1 78 ? 25.038 -8.033 -9.357 1.00 79.75 78 SER A CA 1
ATOM 626 C C . SER A 1 78 ? 23.846 -7.103 -9.090 1.00 79.75 78 SER A C 1
ATOM 628 O O . SER A 1 78 ? 23.891 -6.326 -8.146 1.00 79.75 78 SER A O 1
ATOM 630 N N . TRP A 1 79 ? 22.791 -7.164 -9.912 1.00 71.38 79 TRP A N 1
ATOM 631 C CA . TRP A 1 79 ? 21.568 -6.366 -9.778 1.00 71.38 79 TRP A CA 1
ATOM 632 C C . TRP A 1 79 ? 20.384 -7.161 -9.211 1.00 71.38 79 TRP A C 1
ATOM 634 O O . TRP A 1 79 ? 19.292 -6.608 -9.086 1.00 71.38 79 TRP A O 1
ATOM 644 N N . ALA A 1 80 ? 20.559 -8.451 -8.914 1.00 70.88 80 ALA A N 1
ATOM 645 C CA . ALA A 1 80 ? 19.483 -9.307 -8.432 1.00 70.88 80 ALA A CA 1
ATOM 646 C C . ALA A 1 80 ? 20.000 -10.302 -7.393 1.00 70.88 80 ALA A C 1
ATOM 648 O O . ALA A 1 80 ? 20.984 -11.000 -7.623 1.00 70.88 80 ALA A O 1
ATOM 649 N N . LEU A 1 81 ? 19.293 -10.411 -6.271 1.00 71.81 81 LEU A N 1
ATOM 650 C CA . LEU A 1 81 ? 19.525 -11.495 -5.327 1.00 71.81 81 LEU A CA 1
ATOM 651 C C . LEU A 1 81 ? 18.846 -12.771 -5.852 1.00 71.81 81 LEU A C 1
ATOM 653 O O . LEU A 1 81 ? 17.707 -12.695 -6.327 1.00 71.81 81 LEU A O 1
ATOM 657 N N . PRO A 1 82 ? 19.517 -13.934 -5.802 1.00 70.75 82 PRO A N 1
ATOM 658 C CA . PRO A 1 82 ? 18.862 -15.199 -6.088 1.00 70.75 82 PRO A CA 1
ATOM 659 C C . PRO A 1 82 ? 17.768 -15.436 -5.044 1.00 70.75 82 PRO A C 1
ATOM 661 O O . PRO A 1 82 ? 17.996 -15.294 -3.846 1.00 70.75 82 PRO A O 1
ATOM 664 N N . ILE A 1 83 ? 16.568 -15.780 -5.510 1.00 71.38 83 ILE A N 1
ATOM 665 C CA . ILE A 1 83 ? 15.495 -16.218 -4.621 1.00 71.38 83 ILE A CA 1
ATOM 666 C C . ILE A 1 83 ? 15.853 -17.637 -4.192 1.00 71.38 83 ILE A C 1
ATOM 668 O O . ILE A 1 83 ? 15.763 -18.570 -4.992 1.00 71.38 83 ILE A O 1
ATOM 672 N N . GLU A 1 84 ? 16.298 -17.789 -2.951 1.00 75.56 84 GLU A N 1
ATOM 673 C CA . GLU A 1 84 ? 16.472 -19.104 -2.351 1.00 75.56 84 GLU A CA 1
ATOM 674 C C . GLU A 1 84 ? 15.094 -19.733 -2.125 1.00 75.56 84 GLU A C 1
ATOM 676 O O . GLU A 1 84 ? 14.132 -19.060 -1.749 1.00 75.56 84 GLU A O 1
ATOM 681 N N . THR A 1 85 ? 14.970 -21.032 -2.396 1.00 71.50 85 THR A N 1
ATOM 682 C CA . THR A 1 85 ? 13.780 -21.791 -2.007 1.00 71.50 85 THR A CA 1
ATOM 683 C C . THR A 1 85 ? 13.626 -21.692 -0.501 1.00 71.50 85 THR A C 1
ATOM 685 O O . THR A 1 85 ? 14.493 -22.164 0.235 1.00 71.50 85 THR A O 1
ATOM 688 N N . THR A 1 86 ? 12.528 -21.091 -0.050 1.00 69.25 86 THR A N 1
ATOM 689 C CA . THR A 1 86 ? 12.172 -21.067 1.363 1.00 69.25 86 THR A CA 1
ATOM 690 C C . THR A 1 86 ? 12.096 -22.502 1.868 1.00 69.25 86 THR A C 1
ATOM 692 O O . THR A 1 86 ? 11.369 -23.334 1.319 1.00 69.25 86 THR A O 1
ATOM 695 N N . ALA A 1 87 ? 12.882 -22.809 2.901 1.00 68.44 87 ALA A N 1
ATOM 696 C CA . ALA A 1 87 ? 12.666 -24.017 3.677 1.00 68.44 87 ALA A CA 1
ATOM 697 C C . ALA A 1 87 ? 11.233 -23.973 4.222 1.00 68.44 87 ALA A C 1
ATOM 699 O O . ALA A 1 87 ? 10.714 -22.898 4.528 1.00 68.44 87 ALA A O 1
ATOM 700 N N . THR A 1 88 ? 10.574 -25.126 4.314 1.00 66.75 88 THR A N 1
ATOM 701 C CA . THR A 1 88 ? 9.262 -25.219 4.954 1.00 66.75 88 THR A CA 1
ATOM 702 C C . THR A 1 88 ? 9.451 -24.924 6.439 1.00 66.75 88 THR A C 1
ATOM 704 O O . THR A 1 88 ? 9.728 -25.825 7.227 1.00 66.75 88 THR A O 1
ATOM 707 N N . GLU A 1 89 ? 9.381 -23.651 6.816 1.00 66.06 89 GLU A N 1
ATOM 708 C CA . GLU A 1 89 ? 9.421 -23.249 8.213 1.00 66.06 89 GLU A CA 1
ATOM 709 C C . GLU A 1 89 ? 8.150 -23.776 8.883 1.00 66.06 89 GLU A C 1
ATOM 711 O O . GLU A 1 89 ? 7.024 -23.440 8.509 1.00 66.06 89 GLU A O 1
ATOM 716 N N . THR A 1 90 ? 8.325 -24.673 9.851 1.00 64.94 90 THR A N 1
ATOM 717 C CA . THR A 1 90 ? 7.253 -25.080 10.754 1.00 64.94 90 THR A CA 1
ATOM 718 C C . THR A 1 90 ? 7.072 -23.961 11.768 1.00 64.94 90 THR A C 1
ATOM 720 O O . THR A 1 90 ? 7.771 -23.920 12.779 1.00 64.94 90 THR A O 1
ATOM 723 N N . TYR A 1 91 ? 6.186 -23.016 11.470 1.00 61.47 91 TYR A N 1
ATOM 724 C CA . TYR A 1 91 ? 5.838 -21.956 12.409 1.00 61.47 91 TYR A CA 1
ATOM 725 C C . TYR A 1 91 ? 5.071 -22.548 13.591 1.00 61.47 91 TYR A C 1
ATOM 727 O O . TYR A 1 91 ? 4.094 -23.271 13.395 1.00 61.47 91 TYR A O 1
ATOM 735 N N . ASP A 1 92 ? 5.485 -22.230 14.817 1.00 66.12 92 ASP A N 1
ATOM 736 C CA . ASP A 1 92 ? 4.658 -22.507 15.987 1.00 66.12 92 ASP A CA 1
ATOM 737 C C . ASP A 1 92 ? 3.403 -21.627 15.914 1.00 66.12 92 ASP A C 1
ATOM 739 O O . ASP A 1 92 ? 3.485 -20.400 15.879 1.00 66.12 92 ASP A O 1
ATOM 743 N N . HIS A 1 93 ? 2.237 -22.267 15.832 1.00 66.31 93 HIS A N 1
ATOM 744 C CA . HIS A 1 93 ? 0.940 -21.611 15.679 1.00 66.31 93 HIS A CA 1
ATOM 745 C C . HIS A 1 93 ? 0.440 -20.917 16.955 1.00 66.31 93 HIS A C 1
ATOM 747 O O . HIS A 1 93 ? -0.640 -20.330 16.948 1.00 66.31 93 HIS A O 1
ATOM 753 N N . SER A 1 94 ? 1.194 -20.995 18.052 1.00 71.62 94 SER A N 1
ATOM 754 C CA . SER A 1 94 ? 0.784 -20.506 19.369 1.00 71.62 94 SER A CA 1
ATOM 755 C C . SER A 1 94 ? 0.609 -18.981 19.453 1.00 71.62 94 SER A C 1
ATOM 757 O O . SER A 1 94 ? -0.240 -18.517 20.215 1.00 71.62 94 SER A O 1
ATOM 759 N N . GLU A 1 95 ? 1.331 -18.201 18.640 1.00 78.06 95 GLU A N 1
ATOM 760 C CA . GLU A 1 95 ? 1.351 -16.728 18.721 1.00 78.06 95 GLU A CA 1
ATOM 761 C C . GLU A 1 95 ? 0.415 -16.011 17.733 1.00 78.06 95 GLU A C 1
ATOM 763 O O . GLU A 1 95 ? 0.309 -14.784 17.761 1.00 78.06 95 GLU A O 1
ATOM 768 N N . TYR A 1 96 ? -0.299 -16.736 16.865 1.00 79.88 96 TYR A N 1
ATOM 769 C CA . TYR A 1 96 ? -1.170 -16.117 15.864 1.00 79.88 96 TYR A CA 1
ATOM 770 C C . TYR A 1 96 ? -2.579 -16.682 15.832 1.00 79.88 96 TYR A C 1
ATOM 772 O O . TYR A 1 96 ? -2.845 -17.865 16.024 1.00 79.88 96 TYR A O 1
ATOM 780 N N . ILE A 1 97 ? -3.512 -15.793 15.502 1.00 83.06 97 ILE A N 1
ATOM 781 C CA . ILE A 1 97 ? -4.917 -16.132 15.335 1.00 83.06 97 ILE A CA 1
ATOM 782 C C . ILE A 1 97 ? -5.214 -16.148 13.841 1.00 83.06 97 ILE A C 1
ATOM 784 O O . ILE A 1 97 ? -5.318 -15.101 13.201 1.00 83.06 97 ILE A O 1
ATOM 788 N N . TYR A 1 98 ? -5.383 -17.345 13.285 1.00 86.00 98 TYR A N 1
ATOM 789 C CA . TYR A 1 98 ? -5.919 -17.490 11.938 1.00 86.00 98 TYR A CA 1
ATOM 790 C C . TYR A 1 98 ? -7.444 -17.387 11.967 1.00 86.00 98 TYR A C 1
ATOM 792 O O . TYR A 1 98 ? -8.116 -18.082 12.733 1.00 86.00 98 TYR A O 1
ATOM 800 N N . LYS A 1 99 ? -8.004 -16.527 11.113 1.00 88.38 99 LYS A N 1
ATOM 801 C CA . LYS A 1 99 ? -9.452 -16.372 10.982 1.00 88.38 99 LYS A CA 1
ATOM 802 C C . LYS A 1 99 ? -9.853 -16.270 9.521 1.00 88.38 99 LYS A C 1
ATOM 804 O O . LYS A 1 99 ? -9.547 -15.290 8.847 1.00 88.38 99 LYS A O 1
ATOM 809 N N . GLU A 1 100 ? -10.601 -17.264 9.065 1.00 91.81 100 GLU A N 1
ATOM 810 C CA . GLU A 1 100 ? -11.187 -17.271 7.731 1.00 91.81 100 GLU A CA 1
ATOM 811 C C . GLU A 1 100 ? -12.581 -16.635 7.758 1.00 91.81 100 GLU A C 1
ATOM 813 O O . GLU A 1 100 ? -13.408 -16.917 8.631 1.00 91.81 100 GLU A O 1
ATOM 818 N N . VAL A 1 101 ? -12.854 -15.749 6.800 1.00 92.19 101 VAL A N 1
ATOM 819 C CA . VAL A 1 101 ? -14.135 -15.046 6.690 1.00 92.19 101 VAL A CA 1
ATOM 820 C C . VAL A 1 101 ? -14.600 -15.082 5.241 1.00 92.19 101 VAL A C 1
ATOM 822 O O . VAL A 1 101 ? -13.844 -14.743 4.338 1.00 92.19 101 VAL A O 1
ATOM 825 N N . LYS A 1 102 ? -15.874 -15.433 5.018 1.00 90.88 102 LYS A N 1
ATOM 826 C CA . LYS A 1 102 ? -16.466 -15.508 3.668 1.00 90.88 102 LYS A CA 1
ATOM 827 C C . LYS A 1 102 ? -16.437 -14.175 2.915 1.00 90.88 102 LYS A C 1
ATOM 829 O O . LYS A 1 102 ? -16.243 -14.156 1.707 1.00 90.88 102 LYS A O 1
ATOM 834 N N . ASP A 1 103 ? -16.696 -13.076 3.620 1.00 90.81 103 ASP A N 1
ATOM 835 C CA . ASP A 1 103 ? -16.722 -11.725 3.059 1.00 90.81 103 ASP A CA 1
ATOM 836 C C . ASP A 1 103 ? -15.993 -10.766 4.000 1.00 90.81 103 ASP A C 1
ATOM 838 O O . ASP A 1 103 ? -16.530 -10.312 5.015 1.00 90.81 103 ASP A O 1
ATOM 842 N N . VAL A 1 104 ? -14.750 -10.462 3.636 1.00 91.25 104 VAL A N 1
ATOM 843 C CA . VAL A 1 104 ? -13.856 -9.586 4.397 1.00 91.25 104 VAL A CA 1
ATOM 844 C C . VAL A 1 104 ? -14.416 -8.158 4.484 1.00 91.25 104 VAL A C 1
ATOM 846 O O . VAL A 1 104 ? -14.204 -7.473 5.479 1.00 91.25 104 VAL A O 1
ATOM 849 N N . THR A 1 105 ? -15.219 -7.713 3.508 1.00 90.75 105 THR A N 1
ATOM 850 C CA . THR A 1 105 ? -15.787 -6.350 3.498 1.00 90.75 105 THR A CA 1
ATOM 851 C C . THR A 1 105 ? -16.893 -6.129 4.524 1.00 90.75 105 THR A C 1
ATOM 853 O O . THR A 1 105 ? -17.227 -4.986 4.828 1.00 90.75 105 THR A O 1
ATOM 856 N N . LYS A 1 106 ? -17.468 -7.213 5.056 1.00 91.88 106 LYS A N 1
ATOM 857 C CA . LYS A 1 106 ? -18.503 -7.183 6.102 1.00 91.88 106 LYS A CA 1
ATOM 858 C C . LYS A 1 106 ? -17.960 -7.560 7.474 1.00 91.88 106 LYS A C 1
ATOM 860 O O . LYS A 1 106 ? -18.711 -7.570 8.448 1.00 91.88 106 LYS A O 1
ATOM 865 N N . PHE A 1 107 ? -16.685 -7.920 7.550 1.00 93.00 107 PHE A N 1
ATOM 866 C CA . PHE A 1 107 ? -16.082 -8.371 8.785 1.00 93.00 107 PHE A CA 1
ATOM 867 C C . PHE A 1 107 ? -15.898 -7.212 9.772 1.00 93.00 107 PHE A C 1
ATOM 869 O O . PHE A 1 107 ? -15.506 -6.108 9.401 1.00 93.00 107 PHE A O 1
ATOM 876 N N . ASN A 1 108 ? -16.163 -7.472 11.054 1.00 91.38 108 ASN A N 1
ATOM 877 C CA . ASN A 1 108 ? -15.951 -6.499 12.121 1.00 91.38 108 ASN A CA 1
ATOM 878 C C . ASN A 1 108 ? -14.498 -6.559 12.620 1.00 91.38 108 ASN A C 1
ATOM 880 O O . ASN A 1 108 ? -14.211 -7.227 13.616 1.00 91.38 108 ASN A O 1
ATOM 884 N N . PHE A 1 109 ? -13.587 -5.864 11.938 1.00 91.38 109 PHE A N 1
ATOM 885 C CA . PHE A 1 109 ? -12.163 -5.817 12.295 1.00 91.38 109 PHE A CA 1
ATOM 886 C C . PHE A 1 109 ? -11.870 -5.385 13.740 1.00 91.38 109 PHE A C 1
ATOM 888 O O . PHE A 1 109 ? -11.066 -6.061 14.376 1.00 91.38 109 PHE A O 1
ATOM 895 N N . PRO A 1 110 ? -12.563 -4.383 14.322 1.00 90.88 110 PRO A N 1
ATOM 896 C CA . PRO A 1 110 ? -12.396 -4.028 15.734 1.00 90.88 110 PRO A CA 1
ATOM 897 C C . PRO A 1 110 ? -12.590 -5.172 16.740 1.00 90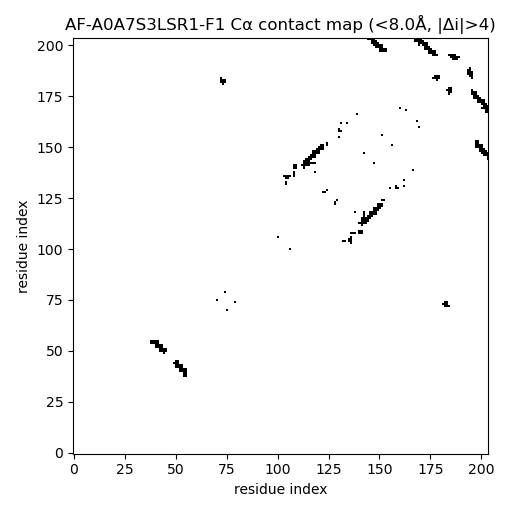.88 110 PRO A C 1
ATOM 899 O O . PRO A 1 110 ? -12.170 -5.039 17.884 1.00 90.88 110 PRO A O 1
ATOM 902 N N . SER A 1 111 ? -13.224 -6.288 16.349 1.00 91.44 111 SER A N 1
ATOM 903 C CA . SER A 1 111 ? -13.321 -7.482 17.205 1.00 91.44 111 SER A CA 1
ATOM 904 C C . SER A 1 111 ? -11.991 -8.219 17.399 1.00 91.44 111 SER A C 1
ATOM 906 O O . SER A 1 111 ? -11.899 -9.049 18.297 1.00 91.44 111 SER A O 1
ATOM 908 N N . LEU A 1 112 ? -10.982 -7.937 16.567 1.00 88.81 112 LEU A N 1
ATOM 909 C CA . LEU A 1 112 ? -9.639 -8.513 16.668 1.00 88.81 112 LEU A CA 1
ATOM 910 C C . LEU A 1 112 ? -8.707 -7.697 17.575 1.00 88.81 112 LEU A C 1
ATOM 912 O O . LEU A 1 112 ? -7.680 -8.212 17.997 1.00 88.81 112 LEU A O 1
ATOM 916 N N . GLY A 1 113 ? -9.049 -6.438 17.854 1.00 89.31 113 GLY A N 1
ATOM 917 C CA . GLY A 1 113 ? -8.181 -5.468 18.521 1.00 89.31 113 GLY A CA 1
ATOM 918 C C . GLY A 1 113 ? -8.225 -4.111 17.820 1.00 89.31 113 GLY A C 1
ATOM 919 O O . GLY A 1 113 ? -8.837 -3.974 16.758 1.00 89.31 113 GLY A O 1
ATOM 920 N N . LYS A 1 114 ? -7.607 -3.095 18.431 1.00 88.94 114 LYS A N 1
ATOM 921 C CA . LYS A 1 114 ? -7.550 -1.719 17.894 1.00 88.94 114 LYS A CA 1
ATOM 922 C C . LYS A 1 114 ? -6.146 -1.108 17.853 1.00 88.94 114 LYS A C 1
ATOM 924 O O . LYS A 1 114 ? -5.991 0.015 17.381 1.00 88.94 114 LYS A O 1
ATOM 929 N N . ASP A 1 115 ? -5.156 -1.855 18.329 1.00 88.75 115 ASP A N 1
ATOM 930 C CA . ASP A 1 115 ? -3.803 -1.363 18.588 1.00 88.75 115 ASP A CA 1
ATOM 931 C C . ASP A 1 115 ? -2.793 -2.102 17.704 1.00 88.75 115 ASP A C 1
ATOM 933 O O . ASP A 1 115 ? -1.745 -2.552 18.158 1.00 88.75 115 ASP A O 1
ATOM 937 N N . PHE A 1 116 ? -3.144 -2.296 16.429 1.00 93.81 116 PHE A N 1
ATOM 938 C CA . PHE A 1 116 ? -2.225 -2.896 15.471 1.00 93.81 116 PHE A CA 1
ATOM 939 C C . PHE A 1 116 ? -1.196 -1.854 15.026 1.00 93.81 116 PHE A C 1
ATOM 941 O O . PHE A 1 116 ? -1.556 -0.789 14.523 1.00 93.81 116 PHE A O 1
ATOM 948 N N . GLU A 1 117 ? 0.087 -2.191 15.155 1.00 95.00 117 GLU A N 1
ATOM 949 C CA . GLU A 1 117 ? 1.199 -1.361 14.667 1.00 95.00 117 GLU A CA 1
ATOM 950 C C . GLU A 1 117 ? 1.274 -1.334 13.136 1.00 95.00 117 GLU A C 1
ATOM 952 O O . GLU A 1 117 ? 1.808 -0.397 12.541 1.00 95.00 117 GLU A O 1
ATOM 957 N N . GLY A 1 118 ? 0.722 -2.355 12.480 1.00 95.00 118 GLY A N 1
ATOM 958 C CA . GLY A 1 118 ? 0.679 -2.424 11.033 1.00 95.00 118 GLY A CA 1
ATOM 959 C C . GLY A 1 118 ? -0.437 -3.311 10.505 1.00 95.00 118 GLY A C 1
ATOM 960 O O . GLY A 1 118 ? -0.764 -4.344 11.087 1.00 95.00 118 GLY A O 1
ATOM 961 N N . VAL A 1 119 ? -1.006 -2.916 9.368 1.00 95.81 119 VAL A N 1
ATOM 962 C CA . VAL A 1 119 ? -1.951 -3.731 8.600 1.00 95.81 119 VAL A CA 1
ATOM 963 C C . VAL A 1 119 ? -1.439 -3.895 7.181 1.00 95.81 119 VAL A C 1
ATOM 965 O O . VAL A 1 119 ? -1.152 -2.924 6.485 1.00 95.81 119 VAL A O 1
ATOM 968 N N . TYR A 1 120 ? -1.367 -5.148 6.748 1.00 96.31 120 TYR A N 1
ATOM 969 C CA . TYR A 1 120 ? -1.054 -5.526 5.381 1.00 96.31 120 TYR A CA 1
ATOM 970 C C . TYR A 1 120 ? -2.325 -5.960 4.650 1.00 96.31 120 TYR A C 1
ATOM 972 O O . TYR A 1 120 ? -3.114 -6.755 5.163 1.00 96.31 120 TYR A O 1
ATOM 980 N N . VAL A 1 121 ? -2.523 -5.438 3.442 1.00 95.69 121 VAL A N 1
ATOM 981 C CA . VAL A 1 121 ? -3.693 -5.701 2.606 1.00 95.69 121 VAL A CA 1
ATOM 982 C C . VAL A 1 121 ? -3.240 -6.101 1.208 1.00 95.69 121 VAL A C 1
ATOM 984 O O . VAL A 1 121 ? -2.530 -5.355 0.531 1.00 95.69 121 VAL A O 1
ATOM 987 N N . ASP A 1 122 ? -3.732 -7.247 0.746 1.00 95.31 122 ASP A N 1
ATOM 988 C CA . ASP A 1 122 ? -3.556 -7.731 -0.624 1.00 95.31 122 ASP A CA 1
ATOM 989 C C . ASP A 1 122 ? -4.925 -7.924 -1.297 1.00 95.31 122 ASP A C 1
ATOM 991 O O . ASP A 1 122 ? -5.511 -9.011 -1.238 1.00 95.31 122 ASP A O 1
ATOM 995 N N . PRO A 1 123 ? -5.530 -6.854 -1.850 1.00 94.56 123 PRO A N 1
ATOM 996 C CA . PRO A 1 123 ? -6.844 -6.963 -2.460 1.00 94.56 123 PRO A CA 1
ATOM 997 C C . PRO A 1 123 ? -6.779 -7.759 -3.770 1.00 94.56 123 PRO A C 1
ATOM 999 O O . PRO A 1 123 ? -5.865 -7.563 -4.572 1.00 94.56 123 PRO A O 1
ATOM 1002 N N . PRO A 1 124 ? -7.786 -8.596 -4.070 1.00 93.12 124 PRO A N 1
ATOM 1003 C CA . PRO A 1 124 ? -7.790 -9.419 -5.275 1.00 93.12 124 PRO A CA 1
ATOM 1004 C C . PRO A 1 124 ? -8.175 -8.588 -6.513 1.00 93.12 124 PRO A C 1
ATOM 1006 O O . PRO A 1 124 ? -9.266 -8.717 -7.062 1.00 93.12 124 PRO A O 1
ATOM 1009 N N . TRP A 1 125 ? -7.286 -7.709 -6.979 1.00 90.25 125 TRP A N 1
ATOM 1010 C CA . TRP A 1 125 ? -7.560 -6.760 -8.071 1.00 90.25 125 TRP A CA 1
ATOM 1011 C C . TRP A 1 125 ? -8.059 -7.425 -9.360 1.00 90.25 125 TRP A C 1
ATOM 1013 O O . TRP A 1 125 ? -8.910 -6.879 -10.065 1.00 90.25 125 TRP A O 1
ATOM 1023 N N . HIS A 1 126 ? -7.569 -8.631 -9.643 1.00 85.19 126 HIS A N 1
ATOM 1024 C CA . HIS A 1 126 ? -7.926 -9.412 -10.827 1.00 85.19 126 HIS A CA 1
ATOM 1025 C C . HIS A 1 126 ? -9.339 -10.018 -10.771 1.00 85.19 126 HIS A C 1
ATOM 1027 O O . HIS A 1 126 ? -9.863 -10.415 -11.807 1.00 85.19 126 HIS A O 1
ATOM 1033 N N . SER A 1 127 ? -9.988 -10.087 -9.601 1.00 87.81 127 SER A N 1
ATOM 1034 C CA . SER A 1 127 ? -11.345 -10.646 -9.458 1.00 87.81 127 SER A CA 1
ATOM 1035 C C . SER A 1 127 ? -12.458 -9.613 -9.682 1.00 87.81 127 SER A C 1
ATOM 1037 O O . SER A 1 127 ? -13.622 -9.865 -9.377 1.00 87.81 127 SER A O 1
ATOM 1039 N N . GLY A 1 128 ? -12.114 -8.433 -10.208 1.00 84.25 128 GLY A N 1
ATOM 1040 C CA . GLY A 1 128 ? -13.047 -7.317 -10.369 1.00 84.25 128 GLY A CA 1
ATOM 1041 C C . GLY A 1 128 ? -13.216 -6.473 -9.104 1.00 84.25 128 GLY A C 1
ATOM 1042 O O . GLY A 1 128 ? -14.047 -5.562 -9.092 1.00 84.25 128 GLY A O 1
ATOM 1043 N N . PHE A 1 129 ? -12.420 -6.728 -8.061 1.00 90.38 129 PHE A N 1
ATOM 1044 C CA . PHE A 1 129 ? -12.390 -5.909 -6.855 1.00 90.38 129 PHE A CA 1
ATOM 1045 C C . PHE A 1 129 ? -12.012 -4.459 -7.192 1.00 90.38 129 PHE A C 1
ATOM 1047 O O . PHE A 1 129 ? -11.043 -4.194 -7.906 1.00 90.38 129 PHE A O 1
ATOM 1054 N N . LYS A 1 130 ? -12.803 -3.504 -6.693 1.00 92.56 130 LYS A N 1
ATOM 1055 C CA . LYS A 1 130 ? -12.625 -2.070 -6.966 1.00 92.56 130 LYS A CA 1
ATOM 1056 C C . LYS A 1 130 ? -12.082 -1.332 -5.745 1.00 92.56 130 LYS A C 1
ATOM 1058 O O . LYS A 1 130 ? -12.540 -1.641 -4.643 1.00 92.56 130 LYS A O 1
ATOM 1063 N N . PRO A 1 131 ? -11.235 -0.299 -5.929 1.00 94.00 131 PRO A N 1
ATOM 1064 C CA . PRO A 1 131 ? -10.683 0.505 -4.834 1.00 94.00 131 PRO A CA 1
ATOM 1065 C C . PRO A 1 131 ? -11.738 0.987 -3.835 1.00 94.00 131 PRO A C 1
ATOM 1067 O O . PRO A 1 131 ? -11.564 0.847 -2.630 1.00 94.00 131 PRO A O 1
ATOM 1070 N N . ALA A 1 132 ? -12.896 1.443 -4.325 1.00 93.38 132 ALA A N 1
ATOM 1071 C CA . ALA A 1 132 ? -14.005 1.908 -3.490 1.00 93.38 132 ALA A CA 1
ATOM 1072 C C . ALA A 1 132 ? -14.491 0.881 -2.444 1.00 93.38 132 ALA A C 1
ATOM 1074 O O . ALA A 1 132 ? -15.057 1.264 -1.421 1.00 93.38 132 ALA A O 1
ATOM 1075 N N . SER A 1 133 ? -14.260 -0.416 -2.671 1.00 93.12 133 SER A N 1
ATOM 1076 C CA . SER A 1 133 ? -14.631 -1.482 -1.734 1.00 93.12 133 SER A CA 1
ATOM 1077 C C . SER A 1 133 ? -13.779 -1.472 -0.464 1.00 93.12 133 SER A C 1
ATOM 1079 O O . SER A 1 133 ? -14.263 -1.910 0.577 1.00 93.12 133 SER A O 1
ATOM 1081 N N . LEU A 1 134 ? -12.561 -0.919 -0.507 1.00 93.44 134 LEU A N 1
ATOM 1082 C CA . LEU A 1 134 ? -11.675 -0.819 0.659 1.00 93.44 134 LEU A CA 1
ATOM 1083 C C . LEU A 1 134 ? -12.230 0.093 1.752 1.00 93.44 134 LEU A C 1
ATOM 1085 O O . LEU A 1 134 ? -12.022 -0.182 2.930 1.00 93.44 134 LEU A O 1
ATOM 1089 N N . LYS A 1 135 ? -13.040 1.099 1.389 1.00 92.25 135 LYS A N 1
ATOM 1090 C CA . LYS A 1 135 ? -13.744 1.952 2.365 1.00 92.25 135 LYS A CA 1
ATOM 1091 C C . LYS A 1 135 ? -14.605 1.142 3.340 1.00 92.25 135 LYS A C 1
ATOM 1093 O O . LYS A 1 135 ? -14.851 1.578 4.459 1.00 92.25 135 LYS A O 1
ATOM 1098 N N . LYS A 1 136 ? -15.079 -0.040 2.927 1.00 92.44 136 LYS A N 1
ATOM 1099 C CA . LYS A 1 136 ? -15.918 -0.910 3.765 1.00 92.44 136 LYS A CA 1
ATOM 1100 C C . LYS A 1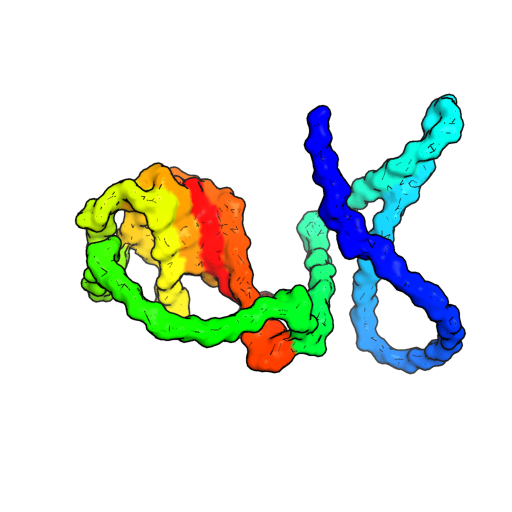 136 ? -15.125 -1.626 4.856 1.00 92.44 136 LYS A C 1
ATOM 1102 O O . LYS A 1 136 ? -15.713 -1.968 5.874 1.00 92.44 136 LYS A O 1
ATOM 1107 N N . LEU A 1 137 ? -13.818 -1.815 4.659 1.00 92.00 137 LEU A N 1
ATOM 1108 C CA . LEU A 1 137 ? -12.946 -2.482 5.628 1.00 92.00 137 LEU A CA 1
ATOM 1109 C C . LEU A 1 137 ? -12.737 -1.640 6.890 1.00 92.00 137 LEU A C 1
ATOM 1111 O O . LEU A 1 137 ? -12.545 -2.203 7.962 1.00 92.00 137 LEU A O 1
ATOM 1115 N N . LYS A 1 138 ? -12.811 -0.306 6.766 1.00 91.56 138 LYS A N 1
ATOM 1116 C CA . LYS A 1 138 ? -12.618 0.653 7.865 1.00 91.56 138 LYS A CA 1
ATOM 1117 C C . LYS A 1 138 ? -11.344 0.375 8.678 1.00 91.56 138 LYS A C 1
ATOM 1119 O O . LYS A 1 138 ? -11.387 0.245 9.904 1.00 91.56 138 LYS A O 1
ATOM 1124 N N . ILE A 1 139 ? -10.224 0.226 7.970 1.00 92.19 139 ILE A N 1
ATOM 1125 C CA . ILE A 1 139 ? -8.916 -0.164 8.524 1.00 92.19 139 ILE A CA 1
ATOM 1126 C C . ILE A 1 139 ? -8.416 0.852 9.562 1.00 92.19 139 ILE A C 1
ATOM 1128 O O . ILE A 1 139 ? -7.770 0.486 10.538 1.00 92.19 139 ILE A O 1
ATOM 1132 N N . GLU A 1 140 ? -8.796 2.117 9.415 1.00 91.38 140 GLU A N 1
ATOM 1133 C CA . GLU A 1 140 ? -8.507 3.190 10.367 1.00 91.38 140 GLU A CA 1
ATOM 1134 C C . GLU A 1 140 ? -9.041 2.922 11.787 1.00 91.38 140 GLU A C 1
ATOM 1136 O O . GLU A 1 140 ? -8.590 3.541 12.743 1.00 91.38 140 GLU A O 1
ATOM 1141 N N . ASN A 1 141 ? -9.991 1.993 11.953 1.00 91.94 141 ASN A N 1
ATOM 1142 C CA . ASN A 1 141 ? -10.502 1.619 13.274 1.00 91.94 141 ASN A CA 1
ATOM 1143 C C . ASN A 1 141 ? -9.640 0.574 13.993 1.00 91.94 141 ASN A C 1
ATOM 1145 O O . ASN A 1 141 ? -9.894 0.305 15.168 1.00 91.94 141 ASN A O 1
ATOM 1149 N N . VAL A 1 142 ? -8.694 -0.054 13.288 1.00 93.00 142 VAL A N 1
ATOM 1150 C CA . VAL A 1 142 ? -7.784 -1.063 13.847 1.00 93.00 142 VAL A CA 1
ATOM 1151 C C . VAL A 1 142 ? -6.328 -0.611 13.893 1.00 93.00 142 VAL A C 1
ATOM 1153 O O . VAL A 1 142 ? -5.565 -1.149 14.687 1.00 93.00 142 VAL A O 1
ATOM 1156 N N . VAL A 1 143 ? -5.953 0.392 13.097 1.00 92.56 143 VAL A N 1
ATOM 1157 C CA . VAL A 1 143 ? -4.628 1.025 13.135 1.00 92.56 143 VAL A CA 1
ATOM 1158 C C . VAL A 1 143 ? -4.808 2.480 13.544 1.00 92.56 143 VAL A C 1
ATOM 1160 O O . VAL A 1 143 ? -5.122 3.328 12.712 1.00 92.56 143 VAL A O 1
ATOM 1163 N N . THR A 1 144 ? -4.653 2.760 14.837 1.00 84.94 144 THR A N 1
ATOM 1164 C CA . THR A 1 144 ? -4.747 4.122 15.393 1.00 84.94 144 THR A CA 1
ATOM 1165 C C . THR A 1 144 ? -3.433 4.895 15.273 1.00 84.94 144 THR A C 1
ATOM 1167 O O . THR A 1 144 ? -3.446 6.104 15.057 1.00 84.94 144 THR A O 1
ATOM 1170 N N . SER A 1 145 ? -2.301 4.198 15.398 1.00 87.19 145 SER A N 1
ATOM 1171 C CA . SER A 1 145 ? -0.947 4.727 15.233 1.00 87.19 145 SER A CA 1
ATOM 1172 C C . SER A 1 145 ? -0.061 3.610 14.692 1.00 87.19 145 SER A C 1
ATOM 1174 O O . SER A 1 145 ? 0.461 2.805 15.459 1.00 87.19 145 SER A O 1
ATOM 1176 N N . GLY A 1 146 ? 0.099 3.546 13.373 1.00 93.62 146 GLY A N 1
ATOM 1177 C CA . GLY A 1 146 ? 0.839 2.464 12.735 1.00 93.62 146 GLY A CA 1
ATOM 1178 C C . GLY A 1 146 ? 1.016 2.672 11.239 1.00 93.62 146 GLY A C 1
ATOM 1179 O O . GLY A 1 146 ? 0.935 3.795 10.748 1.00 93.62 146 GLY A O 1
ATOM 1180 N N . LEU A 1 147 ? 1.281 1.584 10.520 1.00 96.50 147 LEU A N 1
ATOM 1181 C CA . LEU A 1 147 ? 1.488 1.595 9.075 1.00 96.50 147 LEU A CA 1
ATOM 1182 C C . LEU A 1 147 ? 0.436 0.767 8.341 1.00 96.50 147 LEU A C 1
ATOM 1184 O O . LEU A 1 147 ? 0.039 -0.317 8.762 1.00 96.50 147 LEU A O 1
ATOM 1188 N N . LEU A 1 148 ? 0.020 1.259 7.185 1.00 96.69 148 LEU A N 1
ATOM 1189 C CA . LEU A 1 148 ? -0.856 0.554 6.268 1.00 96.69 148 LEU A CA 1
ATOM 1190 C C . LEU A 1 148 ? -0.083 0.226 4.992 1.00 96.69 148 LEU A C 1
ATOM 1192 O O . LEU A 1 148 ? 0.339 1.118 4.257 1.00 96.69 148 LEU A O 1
ATOM 1196 N N . PHE A 1 149 ? 0.077 -1.068 4.736 1.00 97.88 149 PHE A N 1
ATOM 1197 C CA . PHE A 1 149 ? 0.710 -1.618 3.545 1.00 97.88 149 PHE A CA 1
ATOM 1198 C C . PHE A 1 149 ? -0.374 -2.163 2.621 1.00 97.88 149 PHE A C 1
ATOM 1200 O O . PHE A 1 149 ? -1.074 -3.106 2.982 1.00 97.88 149 PHE A O 1
ATOM 1207 N N . ILE A 1 150 ? -0.530 -1.589 1.428 1.00 97.12 150 ILE A N 1
ATOM 1208 C CA . ILE A 1 150 ? -1.541 -2.045 0.463 1.00 97.12 150 ILE A CA 1
ATOM 1209 C C . ILE A 1 150 ? -0.872 -2.361 -0.867 1.00 97.12 150 ILE A C 1
ATOM 1211 O O . ILE A 1 150 ? -0.330 -1.462 -1.516 1.00 97.12 150 ILE A O 1
ATOM 1215 N N . TRP A 1 151 ? -0.966 -3.613 -1.318 1.00 96.88 151 TRP A N 1
ATOM 1216 C CA . TRP A 1 151 ? -0.679 -3.934 -2.716 1.00 96.88 151 TRP A CA 1
ATOM 1217 C C . TRP A 1 151 ? -1.674 -3.237 -3.622 1.00 96.88 151 TRP A C 1
ATOM 1219 O O . TRP A 1 151 ? -2.881 -3.374 -3.441 1.00 96.88 151 TRP A O 1
ATOM 1229 N N . VAL A 1 152 ? -1.185 -2.531 -4.633 1.00 94.69 152 VAL A N 1
ATOM 1230 C CA . VAL A 1 152 ? -2.022 -1.763 -5.545 1.00 94.69 152 VAL A CA 1
ATOM 1231 C C . VAL A 1 152 ? -1.507 -1.848 -6.979 1.00 94.69 152 VAL A C 1
ATOM 1233 O O . VAL A 1 152 ? -0.305 -1.805 -7.261 1.00 94.69 152 VAL A O 1
ATOM 1236 N N . GLU A 1 153 ? -2.446 -1.921 -7.916 1.00 89.19 153 GLU A N 1
ATOM 1237 C CA . GLU A 1 153 ? -2.171 -1.676 -9.327 1.00 89.19 153 GLU A CA 1
ATOM 1238 C C . GLU A 1 153 ? -1.882 -0.191 -9.563 1.00 89.19 153 GLU A C 1
ATOM 1240 O O . GLU A 1 153 ? -2.557 0.681 -9.018 1.00 89.19 153 GLU A O 1
ATOM 1245 N N . LYS A 1 154 ? -0.922 0.124 -10.441 1.00 87.62 154 LYS A N 1
ATOM 1246 C CA . LYS A 1 154 ? -0.500 1.516 -10.708 1.00 87.62 154 LYS A CA 1
ATOM 1247 C C . LYS A 1 154 ? -1.674 2.462 -11.011 1.00 87.62 154 LYS A C 1
ATOM 1249 O O . LYS A 1 154 ? -1.633 3.632 -10.650 1.00 87.62 154 LYS A O 1
ATOM 1254 N N . GLU A 1 155 ? -2.692 1.951 -11.693 1.00 87.81 155 GLU A N 1
ATOM 1255 C CA . GLU A 1 155 ? -3.875 2.701 -12.127 1.00 87.81 155 GLU A CA 1
ATOM 1256 C C . GLU A 1 155 ? -4.770 3.131 -10.961 1.00 87.81 155 GLU A C 1
ATOM 1258 O O . GLU A 1 155 ? -5.428 4.160 -11.053 1.00 87.81 155 GLU A O 1
ATOM 1263 N N . TYR A 1 156 ? -4.755 2.380 -9.859 1.00 92.94 156 TYR A N 1
ATOM 1264 C CA . TYR A 1 156 ? -5.605 2.622 -8.698 1.00 92.94 156 TYR A CA 1
ATOM 1265 C C . TYR A 1 156 ? -4.928 3.459 -7.612 1.00 92.94 156 TYR A C 1
ATOM 1267 O O . TYR A 1 156 ? -5.583 3.817 -6.640 1.00 92.94 156 TYR A O 1
ATOM 1275 N N . ILE A 1 157 ? -3.645 3.810 -7.759 1.00 94.25 157 ILE A N 1
ATOM 1276 C CA . ILE A 1 157 ? -2.921 4.624 -6.768 1.00 94.25 157 ILE A CA 1
ATOM 1277 C C . ILE A 1 157 ? -3.684 5.913 -6.408 1.00 94.25 157 ILE A C 1
ATOM 1279 O O . ILE A 1 157 ? -3.868 6.145 -5.214 1.00 94.25 157 ILE A O 1
ATOM 1283 N N . PRO A 1 158 ? -4.173 6.728 -7.370 1.00 95.00 158 PRO A N 1
ATOM 1284 C CA . PRO A 1 158 ? -4.909 7.945 -7.033 1.00 95.00 158 PRO A CA 1
ATOM 1285 C C . PRO A 1 158 ? -6.165 7.660 -6.204 1.00 95.00 158 PRO A C 1
ATOM 1287 O O . PRO A 1 158 ? -6.429 8.368 -5.237 1.00 95.00 158 PRO A O 1
ATOM 1290 N N . ASP A 1 159 ? -6.894 6.590 -6.535 1.00 96.38 159 ASP A N 1
ATOM 1291 C CA . ASP A 1 159 ? -8.108 6.203 -5.816 1.00 96.38 159 ASP A CA 1
ATOM 1292 C C . ASP A 1 159 ? -7.799 5.786 -4.374 1.00 96.38 159 ASP A C 1
ATOM 1294 O O . ASP A 1 159 ? -8.523 6.166 -3.457 1.00 96.38 159 ASP A O 1
ATOM 1298 N N . ILE A 1 160 ? -6.722 5.020 -4.153 1.00 95.81 160 ILE A N 1
ATOM 1299 C CA . ILE A 1 160 ? -6.303 4.598 -2.807 1.00 95.81 160 ILE A CA 1
ATOM 1300 C C . ILE A 1 160 ? -5.897 5.796 -1.956 1.00 95.81 160 ILE A C 1
ATOM 1302 O O . ILE A 1 160 ? -6.324 5.899 -0.806 1.00 95.81 160 ILE A O 1
ATOM 1306 N N . LEU A 1 161 ? -5.110 6.713 -2.519 1.00 96.12 161 LEU A N 1
ATOM 1307 C CA . LEU A 1 161 ? -4.700 7.922 -1.808 1.00 96.12 161 LEU A CA 1
ATOM 1308 C C . LEU A 1 161 ? -5.912 8.787 -1.458 1.00 96.12 161 LEU A C 1
ATOM 1310 O O . LEU A 1 161 ? -6.022 9.239 -0.326 1.00 96.12 161 LEU A O 1
ATOM 1314 N N . GLU A 1 162 ? -6.865 8.942 -2.377 1.00 96.12 162 GLU A N 1
ATOM 1315 C CA . GLU A 1 162 ? -8.099 9.688 -2.120 1.00 96.12 162 GLU A CA 1
ATOM 1316 C C . GLU A 1 162 ? -8.981 9.018 -1.050 1.00 96.12 162 GLU A C 1
ATOM 1318 O O . GLU A 1 162 ? -9.621 9.705 -0.255 1.00 96.12 162 GLU A O 1
ATOM 1323 N N . ILE A 1 163 ? -9.015 7.681 -0.996 1.00 95.25 163 ILE A N 1
ATOM 1324 C CA . ILE A 1 163 ? -9.750 6.927 0.031 1.00 95.25 163 ILE A CA 1
ATOM 1325 C C . ILE A 1 163 ? -9.197 7.201 1.433 1.00 95.25 163 ILE A C 1
ATOM 1327 O O . ILE A 1 163 ? -9.985 7.348 2.367 1.00 95.25 163 ILE A O 1
ATOM 1331 N N . TYR A 1 164 ? -7.872 7.246 1.574 1.00 95.31 164 TYR A N 1
ATOM 1332 C CA . TYR A 1 164 ? -7.204 7.291 2.875 1.00 95.31 164 TYR A CA 1
ATOM 1333 C C . TYR A 1 164 ? -6.645 8.664 3.256 1.00 95.31 164 TYR A C 1
ATOM 1335 O O . TYR A 1 164 ? -6.153 8.798 4.370 1.00 95.31 164 TYR A O 1
ATOM 1343 N N . LYS A 1 165 ? -6.773 9.691 2.406 1.00 94.69 165 LYS A N 1
ATOM 1344 C CA . LYS A 1 165 ? -6.178 11.028 2.603 1.00 94.69 165 LYS A CA 1
ATOM 1345 C C . LYS A 1 165 ? -6.441 11.671 3.971 1.00 94.69 165 LYS A C 1
ATOM 1347 O O . LYS A 1 165 ? -5.590 12.390 4.478 1.00 94.69 165 LYS A O 1
ATOM 1352 N N . ASP A 1 166 ? -7.616 11.424 4.555 1.00 93.88 166 ASP A N 1
ATOM 1353 C CA . ASP A 1 166 ? -8.041 12.034 5.823 1.00 93.88 166 ASP A CA 1
ATOM 1354 C C . ASP A 1 166 ? -7.638 11.190 7.047 1.00 93.88 166 ASP A C 1
ATOM 1356 O O . ASP A 1 166 ? -7.929 11.564 8.185 1.00 93.88 166 ASP A O 1
ATOM 1360 N N . LYS A 1 167 ? -7.055 10.006 6.820 1.00 93.81 167 LYS A N 1
ATOM 1361 C CA . LYS A 1 167 ? -6.760 8.992 7.845 1.00 93.81 167 LYS A CA 1
ATOM 1362 C C . LYS A 1 167 ? -5.295 8.590 7.887 1.00 93.81 167 LYS A C 1
ATOM 1364 O O . LYS A 1 167 ? -4.805 8.304 8.967 1.00 93.81 167 LYS A O 1
ATOM 1369 N N . PHE A 1 168 ? -4.634 8.589 6.737 1.00 94.75 168 PHE A N 1
ATOM 1370 C CA . PHE A 1 168 ? -3.233 8.242 6.598 1.00 94.75 168 PHE A CA 1
ATOM 1371 C C . PHE A 1 168 ? -2.536 9.224 5.656 1.00 94.75 168 PHE A C 1
ATOM 1373 O O . PHE A 1 168 ? -3.105 9.715 4.677 1.00 94.75 168 PHE A O 1
ATOM 1380 N N . VAL A 1 169 ? -1.265 9.458 5.931 1.00 94.94 169 VAL A N 1
ATOM 1381 C CA . VAL A 1 169 ? -0.316 10.217 5.135 1.00 94.94 169 VAL A CA 1
ATOM 1382 C C . VAL A 1 169 ? 0.482 9.242 4.278 1.00 94.94 169 VAL A C 1
ATOM 1384 O O . VAL A 1 169 ? 0.970 8.218 4.750 1.00 94.94 169 VAL A O 1
ATOM 1387 N N . TYR A 1 170 ? 0.635 9.558 2.995 1.00 96.38 170 TYR A N 1
ATOM 1388 C CA . TYR A 1 170 ? 1.522 8.801 2.119 1.00 96.38 170 TYR A CA 1
ATOM 1389 C C . TYR A 1 170 ? 2.983 8.970 2.553 1.00 96.38 170 TYR A C 1
ATOM 1391 O O . TYR A 1 170 ? 3.461 10.100 2.660 1.00 96.38 170 TYR A O 1
ATOM 1399 N N . VAL A 1 171 ? 3.687 7.856 2.762 1.00 95.88 171 VAL A N 1
ATOM 1400 C CA . VAL A 1 171 ? 5.103 7.851 3.153 1.00 95.88 171 VAL A CA 1
ATOM 1401 C C . VAL A 1 171 ? 5.973 7.438 1.974 1.00 95.88 171 VAL A C 1
ATOM 1403 O O . VAL A 1 171 ? 6.807 8.213 1.512 1.00 95.88 171 VAL A O 1
ATOM 1406 N N . GLU A 1 172 ? 5.766 6.223 1.468 1.00 95.69 172 GLU A N 1
ATOM 1407 C CA . GLU A 1 172 ? 6.646 5.620 0.469 1.00 95.69 172 GLU A CA 1
ATOM 1408 C C . GLU A 1 172 ? 5.904 4.577 -0.376 1.00 95.69 172 GLU A C 1
ATOM 1410 O O . GLU A 1 172 ? 4.772 4.178 -0.086 1.00 95.69 172 GLU A O 1
ATOM 1415 N N . ASN A 1 173 ? 6.547 4.126 -1.450 1.00 93.88 173 ASN A N 1
ATOM 1416 C CA . ASN A 1 173 ? 6.089 3.010 -2.252 1.00 93.88 173 ASN A CA 1
ATOM 1417 C C . ASN A 1 173 ? 7.207 1.990 -2.492 1.00 93.88 173 ASN A C 1
ATOM 1419 O O . ASN A 1 173 ? 8.255 2.296 -3.055 1.00 93.88 173 ASN A O 1
ATOM 1423 N N . ILE A 1 174 ? 6.938 0.731 -2.158 1.00 93.81 174 ILE A N 1
ATOM 1424 C CA . ILE A 1 174 ? 7.845 -0.377 -2.453 1.00 93.81 174 ILE A CA 1
ATOM 1425 C C . ILE A 1 174 ? 7.435 -0.968 -3.797 1.00 93.81 174 ILE A C 1
ATOM 1427 O O . ILE A 1 174 ? 6.261 -1.227 -4.060 1.00 93.81 174 ILE A O 1
ATOM 1431 N N . THR A 1 175 ? 8.407 -1.164 -4.682 1.00 90.94 175 THR A N 1
ATOM 1432 C CA . THR A 1 175 ? 8.163 -1.719 -6.011 1.00 90.94 175 THR A CA 1
ATOM 1433 C C . THR A 1 175 ? 8.743 -3.121 -6.117 1.00 90.94 175 THR A C 1
ATOM 1435 O O . THR A 1 175 ? 9.949 -3.304 -5.994 1.00 90.94 175 THR A O 1
ATOM 1438 N N . TRP A 1 176 ? 7.903 -4.086 -6.479 1.00 88.06 176 TRP A N 1
ATOM 1439 C CA . TRP A 1 176 ? 8.351 -5.411 -6.891 1.00 88.06 176 TRP A CA 1
ATOM 1440 C C . TRP A 1 176 ? 8.454 -5.459 -8.408 1.00 88.06 176 TRP A C 1
ATOM 1442 O O . TRP A 1 176 ? 7.434 -5.464 -9.097 1.00 88.06 176 TRP A O 1
ATOM 1452 N N . VAL A 1 177 ? 9.676 -5.509 -8.939 1.00 85.25 177 VAL A N 1
ATOM 1453 C CA . VAL A 1 177 ? 9.922 -5.684 -10.378 1.00 85.25 177 VAL A CA 1
ATOM 1454 C C . VAL A 1 177 ? 9.981 -7.172 -10.702 1.00 85.25 177 VAL A C 1
ATOM 1456 O O . VAL A 1 177 ? 10.760 -7.918 -10.117 1.00 85.25 177 VAL A O 1
ATOM 1459 N N . THR A 1 178 ? 9.149 -7.616 -11.637 1.00 83.50 178 THR A N 1
ATOM 1460 C CA . THR A 1 178 ? 9.071 -9.019 -12.040 1.00 83.50 178 THR A CA 1
ATOM 1461 C C . THR A 1 178 ? 10.006 -9.281 -13.214 1.00 83.50 178 THR A C 1
ATOM 1463 O O . THR A 1 178 ? 9.984 -8.580 -14.230 1.00 83.50 178 THR A O 1
ATOM 1466 N N . LEU A 1 179 ? 10.814 -10.331 -13.087 1.00 82.88 179 LEU A N 1
ATOM 1467 C CA . LEU A 1 179 ? 11.645 -10.855 -14.162 1.00 82.88 179 LEU A CA 1
ATOM 1468 C C . LEU A 1 179 ? 11.088 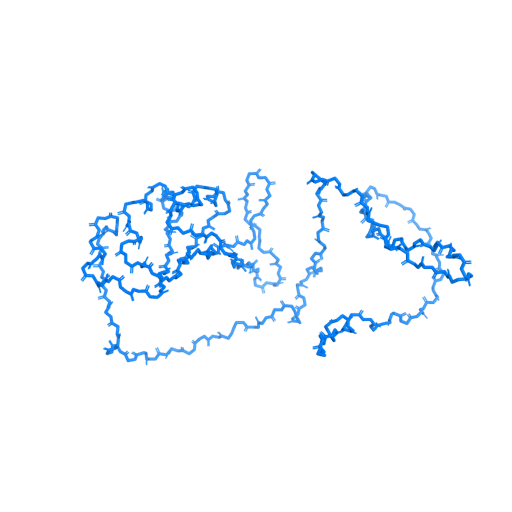-12.194 -14.644 1.00 82.88 179 LEU A C 1
ATOM 1470 O O . LEU A 1 179 ? 10.474 -12.950 -13.899 1.00 82.88 179 LEU A O 1
ATOM 1474 N N . THR A 1 180 ? 11.313 -12.483 -15.915 1.00 82.81 180 THR A N 1
ATOM 1475 C CA . THR A 1 180 ? 11.156 -13.822 -16.486 1.00 82.81 180 THR A CA 1
ATOM 1476 C C . THR A 1 180 ? 12.294 -14.731 -16.018 1.00 82.81 180 THR A C 1
ATOM 1478 O O . THR A 1 180 ? 13.351 -14.243 -15.621 1.00 82.81 180 THR A O 1
ATOM 1481 N N . VAL A 1 181 ? 12.122 -16.049 -16.166 1.00 81.38 181 VAL A N 1
ATOM 1482 C CA . VAL A 1 181 ? 13.139 -17.072 -15.829 1.00 81.38 181 VAL A CA 1
ATOM 1483 C C . VAL A 1 181 ? 14.502 -16.803 -16.496 1.00 81.38 181 VAL A C 1
ATOM 1485 O O . VAL A 1 181 ? 15.538 -17.194 -15.978 1.00 81.38 181 VAL A O 1
ATOM 1488 N N . GLY A 1 182 ? 14.530 -16.088 -17.627 1.00 79.19 182 GLY A N 1
ATOM 1489 C CA . GLY A 1 182 ? 15.761 -15.689 -18.320 1.00 79.19 182 GLY A CA 1
ATOM 1490 C C . GLY A 1 182 ? 16.358 -14.343 -17.886 1.00 79.19 182 GLY A C 1
ATOM 1491 O O . GLY A 1 182 ? 17.035 -13.716 -18.702 1.00 79.19 182 GLY A O 1
ATOM 1492 N N . ASN A 1 183 ? 16.056 -13.839 -16.683 1.00 76.81 183 ASN A N 1
ATOM 1493 C CA . ASN A 1 183 ? 16.484 -12.522 -16.178 1.00 76.81 183 ASN A CA 1
ATOM 1494 C C . ASN A 1 183 ? 16.155 -11.358 -17.132 1.00 76.81 183 ASN A C 1
ATOM 1496 O O . ASN A 1 183 ? 16.902 -10.383 -17.260 1.00 76.81 183 ASN A O 1
ATOM 1500 N N . ARG A 1 184 ? 15.026 -11.455 -17.841 1.00 79.25 184 ARG A N 1
ATOM 1501 C CA . ARG A 1 184 ? 14.488 -10.363 -18.668 1.00 79.25 184 ARG A CA 1
ATOM 1502 C C . ARG A 1 184 ? 13.311 -9.724 -17.959 1.00 79.25 184 ARG A C 1
ATOM 1504 O O . ARG A 1 184 ? 12.527 -10.457 -17.363 1.00 79.25 184 ARG A O 1
ATOM 1511 N N . ALA A 1 185 ? 13.155 -8.407 -18.072 1.00 77.69 185 ALA A N 1
ATOM 1512 C CA . ALA A 1 185 ? 11.983 -7.718 -17.542 1.00 77.69 185 ALA A CA 1
ATOM 1513 C C . ALA A 1 185 ? 10.703 -8.368 -18.087 1.00 77.69 185 ALA A C 1
ATOM 1515 O O . ALA A 1 185 ? 10.540 -8.504 -19.303 1.00 77.69 185 ALA A O 1
ATOM 1516 N N . TYR A 1 186 ? 9.829 -8.807 -17.185 1.00 83.94 186 TYR A N 1
ATOM 1517 C CA . TYR A 1 186 ? 8.494 -9.250 -17.558 1.00 83.94 186 TYR A CA 1
ATOM 1518 C C . TYR A 1 186 ? 7.703 -8.038 -18.053 1.00 83.94 186 TYR A C 1
ATOM 1520 O O . TYR A 1 186 ? 7.840 -6.953 -17.500 1.00 83.94 186 TYR A O 1
ATOM 1528 N N . VAL A 1 187 ? 6.908 -8.195 -19.111 1.00 84.69 187 VAL A N 1
ATOM 1529 C CA . VAL A 1 187 ? 6.107 -7.095 -19.658 1.00 84.69 187 VAL A CA 1
ATOM 1530 C C . VAL A 1 187 ? 4.701 -7.596 -19.941 1.00 84.69 187 VAL A C 1
ATOM 1532 O O . VAL A 1 187 ? 4.441 -8.248 -20.951 1.00 84.69 187 VAL A O 1
ATOM 1535 N N . GLU A 1 188 ? 3.785 -7.262 -19.047 1.00 86.31 188 GLU A N 1
ATOM 1536 C CA . GLU A 1 188 ? 2.353 -7.419 -19.234 1.00 86.31 188 GLU A CA 1
ATOM 1537 C C . GLU A 1 188 ? 1.793 -6.267 -20.076 1.00 86.31 188 GLU A C 1
ATOM 1539 O O . GLU A 1 188 ? 2.250 -5.120 -20.000 1.00 86.31 188 GLU A O 1
ATOM 1544 N N . LYS A 1 189 ? 0.791 -6.568 -20.905 1.00 86.06 189 LYS A N 1
ATOM 1545 C CA . LYS A 1 189 ? 0.125 -5.566 -21.741 1.00 86.06 189 LYS A CA 1
ATOM 1546 C C . LYS A 1 189 ? -0.691 -4.603 -20.875 1.00 86.06 189 LYS A C 1
ATOM 1548 O O . LYS A 1 189 ? -1.383 -5.011 -19.954 1.00 86.06 189 LYS A O 1
ATOM 1553 N N . SER A 1 190 ? -0.633 -3.320 -21.206 1.00 82.62 190 SER A N 1
ATOM 1554 C CA . SER A 1 190 ? -1.395 -2.256 -20.548 1.00 82.62 190 SER A CA 1
ATOM 1555 C C . SER A 1 190 ? -1.638 -1.127 -21.548 1.00 82.62 190 SER A C 1
ATOM 1557 O O . SER A 1 190 ? -0.985 -1.075 -22.591 1.00 82.62 190 SER A O 1
ATOM 1559 N N . THR A 1 191 ? -2.592 -0.246 -21.251 1.00 80.06 191 THR A N 1
ATOM 1560 C CA . THR A 1 191 ? -3.109 0.778 -22.171 1.00 80.06 191 THR A CA 1
ATOM 1561 C C . THR A 1 191 ? -2.030 1.710 -22.724 1.00 80.06 191 THR A C 1
ATOM 1563 O O . THR A 1 191 ? -2.067 2.051 -23.902 1.00 80.06 191 THR A O 1
ATOM 1566 N N . TYR A 1 192 ? -1.068 2.116 -21.891 1.00 79.94 192 TYR A N 1
ATOM 1567 C CA . TYR A 1 192 ? -0.062 3.122 -22.265 1.00 79.94 192 TYR A CA 1
ATOM 1568 C C . TYR A 1 192 ? 1.358 2.559 -22.313 1.00 79.94 192 TYR A C 1
ATOM 1570 O O . TYR A 1 192 ? 2.085 2.747 -23.284 1.00 79.94 192 TYR A O 1
ATOM 1578 N N . LEU A 1 193 ? 1.768 1.881 -21.241 1.00 81.25 193 LEU A N 1
ATOM 1579 C CA . LEU A 1 193 ? 3.096 1.298 -21.080 1.00 81.25 193 LEU A CA 1
ATOM 1580 C C . LEU A 1 193 ? 2.942 -0.100 -20.500 1.00 81.25 193 LEU A C 1
ATOM 1582 O O . LEU A 1 193 ? 2.084 -0.316 -19.639 1.00 81.25 193 LEU A O 1
ATOM 1586 N N . GLY A 1 194 ? 3.785 -1.025 -20.954 1.00 80.62 194 GLY A N 1
ATOM 1587 C CA . GLY A 1 194 ? 3.803 -2.380 -20.422 1.00 80.62 194 GLY A CA 1
ATOM 1588 C C . GLY A 1 194 ? 4.105 -2.397 -18.921 1.00 80.62 194 GLY A C 1
ATOM 1589 O O . GLY A 1 194 ? 4.911 -1.604 -18.425 1.00 80.62 194 GLY A O 1
ATOM 1590 N N . LYS A 1 195 ? 3.430 -3.281 -18.188 1.00 84.31 195 LYS A N 1
ATOM 1591 C CA . LYS A 1 195 ? 3.583 -3.432 -16.741 1.00 84.31 195 LYS A CA 1
ATOM 1592 C C . LYS A 1 195 ? 4.610 -4.518 -16.448 1.00 84.31 195 LYS A C 1
ATOM 1594 O O . LYS A 1 195 ? 4.480 -5.646 -16.898 1.00 84.31 195 LYS A O 1
ATOM 1599 N N . ALA A 1 196 ? 5.629 -4.162 -15.683 1.00 86.12 196 ALA A N 1
ATOM 1600 C CA . ALA A 1 196 ? 6.691 -5.076 -15.261 1.00 86.12 196 ALA A CA 1
ATOM 1601 C C . ALA A 1 196 ? 6.796 -5.177 -13.739 1.00 86.12 196 ALA A C 1
ATOM 1603 O O . ALA A 1 196 ? 7.765 -5.720 -13.216 1.00 86.12 196 ALA A O 1
ATOM 1604 N N . LYS A 1 197 ? 5.871 -4.536 -13.021 1.00 88.06 197 LYS A N 1
ATOM 1605 C CA . LYS A 1 197 ? 6.013 -4.299 -11.595 1.00 88.06 197 LYS A CA 1
ATOM 1606 C C . LYS A 1 197 ? 4.681 -4.255 -10.870 1.00 88.06 197 LYS A C 1
ATOM 1608 O O . LYS A 1 197 ? 3.702 -3.758 -11.425 1.00 88.06 197 LYS A O 1
ATOM 1613 N N . LYS A 1 198 ? 4.709 -4.675 -9.610 1.00 88.69 198 LYS A N 1
ATOM 1614 C CA . LYS A 1 198 ? 3.658 -4.448 -8.617 1.00 88.69 198 LYS A CA 1
ATOM 1615 C C . LYS A 1 198 ? 4.133 -3.410 -7.602 1.00 88.69 198 LYS A C 1
ATOM 1617 O O . LYS A 1 198 ? 5.340 -3.210 -7.444 1.00 88.69 198 LYS A O 1
ATOM 1622 N N . ILE A 1 199 ? 3.200 -2.727 -6.946 1.00 94.69 199 ILE A N 1
ATOM 1623 C CA . ILE A 1 199 ? 3.509 -1.644 -6.008 1.00 94.69 199 ILE A CA 1
ATOM 1624 C C . ILE A 1 199 ? 2.807 -1.918 -4.680 1.00 94.69 199 ILE A C 1
ATOM 1626 O O . ILE A 1 199 ? 1.612 -2.190 -4.673 1.00 94.69 199 ILE A O 1
ATOM 1630 N N . VAL A 1 200 ? 3.537 -1.807 -3.573 1.00 97.50 200 VAL A N 1
ATOM 1631 C CA . VAL A 1 200 ? 2.969 -1.660 -2.229 1.00 97.50 200 VAL A CA 1
ATOM 1632 C C . VAL A 1 200 ? 3.014 -0.183 -1.875 1.00 97.50 200 VAL A C 1
ATOM 1634 O O . VAL A 1 200 ? 4.080 0.430 -1.932 1.00 97.50 200 VAL A O 1
ATOM 1637 N N . LEU A 1 201 ? 1.869 0.396 -1.525 1.00 97.19 201 LEU A N 1
ATOM 1638 C CA . LEU A 1 201 ? 1.823 1.717 -0.901 1.00 97.19 201 LEU A CA 1
ATOM 1639 C C . LEU A 1 201 ? 2.021 1.570 0.602 1.00 97.19 201 LEU A C 1
ATOM 1641 O O . LEU A 1 201 ? 1.404 0.698 1.212 1.00 97.19 201 LEU A O 1
ATOM 1645 N N . VAL A 1 202 ? 2.851 2.445 1.166 1.00 97.56 202 VAL A N 1
ATOM 1646 C CA . VAL A 1 202 ? 3.081 2.569 2.604 1.00 97.56 202 VAL A CA 1
ATOM 1647 C C . VAL A 1 202 ? 2.461 3.884 3.067 1.00 97.56 202 VAL A C 1
ATOM 1649 O O . VAL A 1 202 ? 2.880 4.966 2.641 1.00 97.56 202 VAL A O 1
ATOM 1652 N N . LEU A 1 203 ? 1.435 3.781 3.909 1.00 96.94 203 LEU A N 1
ATOM 1653 C CA . LEU A 1 203 ? 0.710 4.916 4.481 1.00 96.94 203 LEU A CA 1
ATOM 1654 C C . LEU A 1 203 ? 0.862 4.913 6.011 1.00 96.94 203 LEU A C 1
ATOM 1656 O O . LEU A 1 203 ? 0.976 3.840 6.602 1.00 96.94 203 LEU A O 1
ATOM 1660 N N . ARG A 1 204 ? 0.859 6.091 6.639 1.00 93.44 204 ARG A N 1
ATOM 1661 C CA . ARG A 1 204 ? 1.015 6.279 8.089 1.00 93.44 204 ARG A CA 1
ATOM 1662 C C . ARG A 1 204 ? -0.051 7.187 8.675 1.00 93.44 204 ARG A C 1
ATOM 1664 O O . ARG A 1 204 ? -0.243 8.279 8.107 1.00 93.44 204 ARG A O 1
#

InterPro domains:
  IPR002052 DNA methylase, N-6 adenine-specific, conserved site [PS00092] (119-125)

Nearest PDB structures (foldseek):
  7f4s-assembly3_C  TM=8.495E-01  e=1.989E-07  Tetrahymena thermophila SB210
  7oql-assembly1_A  TM=8.187E-01  e=3.335E-06  Homo sapiens
  7nhh-assembly1_A  TM=7.998E-01  e=3.335E-06  Homo sapiens
  7nhg-assembly1_A  TM=7.908E-01  e=4.042E-06  Homo sapiens
  7f4r-assembly4_D  TM=7.398E-01  e=6.748E-06  Tetrahymena thermophila SB210

pLDDT: mean 74.74, std 19.66, range [33.66, 97.88]

Sequence (204 aa):
DEYDLSEDEFWDDQPRKKKGKNKRTGGGDRQQIARPQSQLLMGVPGSFGNIIALKKRRKIDPNQLVYCRFPMSPLPLSWALPIETTATETYDHSEYIYKEVKDVTKFNFPSLGKDFEGVYVDPPWHSGFKPASLKKLKIENVVTSGLLFIWVEKEYIPDILEIYKDKFVYVENITWVTLTVGNRAYVEKSTYLGKAKKIVLVLR

Organism: NCBI:txid652834

Foldseek 3Di:
DDDDPPPVPPPPPDDDDDDDDDDDDDDDDDDPPPDPPDFDFDFDQDPVRDTDTDRPDDPDDPPDDDDDDDPPPQHDVVVDDDDDDDDPDPDDCPPDDDDDDPDLLQDDPCVVPQDDQEDEEEDPVVVVDDLVSVLSNPCLRRHVHHKYKYWDDPVCVVVNCVSCVVRWDWDDKDKDFAADPRNHQDFPDDDPGTDRIIIITIID

Secondary structure (DSSP, 8-state):
------SGGGG-----------------------------EEEEE-TTS-EEEEE------TTS-----PPPSSPPGGG----PPPP-----GGG------S-GGG--GGGG-SB-SEEEE---GGGT--GGGGGGT-GGGTBSSSEEEEEE-GGGHHHHHHHHTTT--EEEEEEEE-B-TTS-B--B--SSS-B-EEEEEEE-